Protein AF-E5AW43-F1 (afdb_monomer_lite)

pLDDT: mean 92.81, std 11.44, range [37.72, 98.75]

Foldseek 3Di:
DPPPPPPPVPDCLCVLLVDDPVLLVLLVVAACSVVLSNLCSVCVVLLVVLHDSVLSSLLSNYHPSSLLSVLCSVCVVVCVVVVHDSVLLSLLSSEHCSNLLSVLCSVCVVVVVVVVQDPVLLSLLSSEHCSSLLSVLCVVQVVVCVVVVQDPVLLSLLSSEAVSNLLSVLCSVQVVVVVVVPDDPVLLSLLRRYNCSNLLSVLCSVCVVVVVVVPDDPVLLSQLSSAACSSLLSVLCVVQVVVVVVVPQDPVLSSLLSNYRCSNLLSVLCSVQVVVVVVVPDDSVNSSVLSSDPPSSVVSVVVSVVSVVVD

InterPro domains:
  IPR036770 Ankyrin repeat-containing domain superfamily [SSF48403] (100-294)

Secondary structure (DSSP, 8-state):
--------TT-GGGTTTT--HHHHHHHHTSTTHHHHHHHHHHTHHHHHHH--HHHHHHHHTSTTHHHHHHHHHHHHHHHHHTT--HHHHHHHHSSTTHHHHHHHHHHHHHHHHHTT--HHHHHHHHSSTTHHHHHHHHHHHHHHHHTTT--HHHHHHHHTSTTHHHHHHHHHHHHHHHHHTT--HHHHHHHHSSTTHHHHHHHHHHHHHHHHHTT--HHHHHHHHTSTTHHHHHHHHHHHHHHHHHTT--HHHHHHHHSSTTHHHHHHHHHHHHHHHHHTT--HHHHHHHHTSTTHHHHHHHHHHHHHTT-

Radius of gyration: 24.6 Å; chains: 1; bounding box: 67×32×70 Å

Structure (mmCIF, N/CA/C/O backbone):
data_AF-E5AW43-F1
#
_entry.id   AF-E5AW43-F1
#
loop_
_atom_site.group_PDB
_atom_site.id
_atom_site.type_symbol
_atom_site.label_atom_id
_atom_site.label_alt_id
_atom_site.label_comp_id
_atom_site.label_asym_id
_atom_site.label_entity_id
_atom_site.label_seq_id
_atom_site.pdbx_PDB_ins_code
_atom_site.Cartn_x
_atom_site.Cartn_y
_atom_site.Cartn_z
_atom_site.occupancy
_atom_site.B_iso_or_equiv
_atom_site.auth_seq_id
_atom_site.auth_comp_id
_atom_site.auth_asym_id
_atom_site.auth_atom_id
_atom_site.pdbx_PDB_model_num
ATOM 1 N N . MET A 1 1 ? -33.456 -6.634 -19.642 1.00 37.72 1 MET A N 1
ATOM 2 C CA . MET A 1 1 ? -34.677 -5.972 -19.137 1.00 37.72 1 MET A CA 1
ATOM 3 C C . MET A 1 1 ? -34.338 -5.353 -17.790 1.00 37.72 1 MET A C 1
ATOM 5 O O . MET A 1 1 ? -33.816 -6.094 -16.965 1.00 37.72 1 MET A O 1
ATOM 9 N N . PRO A 1 2 ? -34.525 -4.044 -17.554 1.00 40.62 2 PRO A N 1
ATOM 10 C CA . PRO A 1 2 ? -34.427 -3.514 -16.203 1.00 40.62 2 PRO A CA 1
ATOM 11 C C . PRO A 1 2 ? -35.678 -3.941 -15.433 1.00 40.62 2 PRO A C 1
ATOM 13 O O . PRO A 1 2 ? -36.792 -3.795 -15.931 1.00 40.62 2 PRO A O 1
ATOM 16 N N . VAL A 1 3 ? -35.477 -4.512 -14.248 1.00 43.00 3 VAL A N 1
ATOM 17 C CA . VAL A 1 3 ? -36.551 -4.866 -13.319 1.00 43.00 3 VAL A CA 1
ATOM 18 C C . VAL A 1 3 ? -37.241 -3.569 -12.903 1.00 43.00 3 VAL A C 1
ATOM 20 O O . VAL A 1 3 ? -36.652 -2.732 -12.221 1.00 43.00 3 VAL A O 1
ATOM 23 N N . THR A 1 4 ? -38.477 -3.377 -13.352 1.00 42.44 4 THR A N 1
ATOM 24 C CA . THR A 1 4 ? -39.390 -2.360 -12.835 1.00 42.44 4 THR A CA 1
ATOM 25 C C . THR A 1 4 ? -39.672 -2.700 -11.374 1.00 42.44 4 THR A C 1
ATOM 27 O O . THR A 1 4 ? -40.482 -3.574 -11.075 1.00 42.44 4 THR A O 1
ATOM 30 N N . SER A 1 5 ? -38.966 -2.039 -10.454 1.00 45.78 5 SER A N 1
ATOM 31 C CA . SER A 1 5 ? -39.333 -2.027 -9.039 1.00 45.78 5 SER A CA 1
ATOM 32 C C . SER A 1 5 ? -40.688 -1.332 -8.921 1.00 45.78 5 SER A C 1
ATOM 34 O O . SER A 1 5 ? -40.811 -0.123 -9.133 1.00 45.78 5 SER A O 1
ATOM 36 N N . VAL A 1 6 ? -41.728 -2.125 -8.674 1.00 43.88 6 VAL A N 1
ATOM 37 C CA . VAL A 1 6 ? -43.073 -1.638 -8.385 1.00 43.88 6 VAL A CA 1
ATOM 38 C C . VAL A 1 6 ? -43.020 -1.019 -6.995 1.00 43.88 6 VAL A C 1
ATOM 40 O O . VAL A 1 6 ? -43.044 -1.725 -5.988 1.00 43.88 6 VAL A O 1
ATOM 43 N N . TYR A 1 7 ? -42.942 0.308 -6.939 1.00 42.81 7 TYR A N 1
ATOM 44 C CA . TYR A 1 7 ? -43.145 1.059 -5.707 1.00 42.81 7 TYR A CA 1
ATOM 45 C C . TYR A 1 7 ? -44.614 0.876 -5.288 1.00 42.81 7 TYR A C 1
ATOM 47 O O . TYR A 1 7 ? -45.503 1.612 -5.718 1.00 42.81 7 TYR A O 1
ATOM 55 N N . GLN A 1 8 ? -44.899 -0.163 -4.499 1.00 44.19 8 GLN A N 1
ATOM 56 C CA . GLN A 1 8 ? -46.182 -0.308 -3.819 1.00 44.19 8 GLN A CA 1
ATOM 57 C C . GLN A 1 8 ? -46.256 0.775 -2.745 1.00 44.19 8 GLN A C 1
ATOM 59 O O . GLN A 1 8 ? -45.551 0.728 -1.738 1.00 44.19 8 GLN A O 1
ATOM 64 N N . LYS A 1 9 ? -47.130 1.755 -2.985 1.00 48.62 9 LYS A N 1
ATOM 65 C CA . LYS A 1 9 ? -47.400 2.923 -2.133 1.00 48.62 9 LYS A CA 1
ATOM 66 C C . LYS A 1 9 ? -47.832 2.574 -0.693 1.00 48.62 9 LYS A C 1
ATOM 68 O O . LYS A 1 9 ? -47.869 3.470 0.140 1.00 48.62 9 LYS A O 1
ATOM 73 N N . ASP A 1 10 ? -48.080 1.296 -0.404 1.00 50.28 10 ASP A N 1
ATOM 74 C CA . ASP A 1 10 ? -48.664 0.801 0.848 1.00 50.28 10 ASP A CA 1
ATOM 75 C C . ASP A 1 10 ? -47.673 0.082 1.778 1.00 50.28 10 ASP A C 1
ATOM 77 O O . ASP A 1 10 ? -48.074 -0.519 2.773 1.00 50.28 10 ASP A O 1
ATOM 81 N N . LYS A 1 11 ? -46.366 0.133 1.499 1.00 53.00 11 LYS A N 1
ATOM 82 C CA . LYS A 1 11 ? -45.345 -0.374 2.426 1.00 53.00 11 LYS A CA 1
ATOM 83 C C . LYS A 1 11 ? -44.909 0.746 3.392 1.00 53.00 11 LYS A C 1
ATOM 85 O O . LYS A 1 11 ? -44.220 1.670 2.962 1.00 53.00 11 LYS A O 1
ATOM 90 N N . PRO A 1 12 ? -45.244 0.688 4.700 1.00 57.31 12 PRO A N 1
ATOM 91 C CA . PRO A 1 12 ? -45.034 1.793 5.647 1.00 57.31 12 PRO A CA 1
ATOM 92 C C . PRO A 1 12 ? -43.566 2.010 6.064 1.00 57.31 12 PRO A C 1
ATOM 94 O O . PRO A 1 12 ? -43.291 2.787 6.980 1.00 57.31 12 PRO A O 1
ATOM 97 N N . PHE A 1 13 ? -42.604 1.349 5.413 1.00 54.38 13 PHE A N 1
ATOM 98 C CA . PHE A 1 13 ? -41.236 1.209 5.918 1.00 54.38 13 PHE A CA 1
ATOM 99 C C . PHE A 1 13 ? -40.504 2.547 6.138 1.00 54.38 13 PHE A C 1
ATOM 101 O O . PHE A 1 13 ? -39.744 2.665 7.096 1.00 54.38 13 PHE A O 1
ATOM 108 N N . GLY A 1 14 ? -40.788 3.585 5.338 1.00 51.84 14 GLY A N 1
ATOM 109 C CA . GLY A 1 14 ? -40.138 4.904 5.436 1.00 51.84 14 GLY A CA 1
ATOM 110 C C . GLY A 1 14 ? -40.815 5.940 6.347 1.00 51.84 14 GLY A C 1
ATOM 111 O O . GLY A 1 14 ? -40.246 7.014 6.561 1.00 51.84 14 GLY A O 1
ATOM 112 N N . ALA A 1 15 ? -42.008 5.656 6.886 1.00 59.12 15 ALA A N 1
ATOM 113 C CA . ALA A 1 15 ? -42.848 6.683 7.512 1.00 59.12 15 ALA A CA 1
ATOM 114 C C . ALA A 1 15 ? -42.229 7.291 8.785 1.00 59.12 15 ALA A C 1
ATOM 116 O O . ALA A 1 15 ? -42.347 8.494 9.005 1.00 59.12 15 ALA A O 1
ATOM 117 N N . ARG A 1 16 ? -41.515 6.498 9.599 1.00 66.81 16 ARG A N 1
ATOM 118 C CA . ARG A 1 16 ? -40.950 6.977 10.876 1.00 66.81 16 ARG A CA 1
ATOM 119 C C . ARG A 1 16 ? -39.738 7.902 10.721 1.00 66.81 16 ARG A C 1
ATOM 121 O O . ARG A 1 16 ? -39.604 8.841 11.492 1.00 66.81 16 ARG A O 1
ATOM 128 N N . LEU A 1 17 ? -38.898 7.699 9.703 1.00 67.94 17 LEU A N 1
ATOM 129 C CA . LEU A 1 17 ? -37.767 8.596 9.399 1.00 67.94 17 LEU A CA 1
ATOM 130 C C . LEU A 1 17 ? -38.143 9.794 8.519 1.00 67.94 17 LEU A C 1
ATOM 132 O O . LEU A 1 17 ? -37.277 10.631 8.232 1.00 67.94 17 LEU A O 1
ATOM 136 N N . ASN A 1 18 ? -39.391 9.853 8.044 1.00 77.94 18 ASN A N 1
ATOM 137 C CA . ASN A 1 18 ? -39.808 10.776 6.995 1.00 77.94 18 ASN A CA 1
ATOM 138 C C . ASN A 1 18 ? -38.844 10.703 5.790 1.00 77.94 18 ASN A C 1
ATOM 140 O O . ASN A 1 18 ? -38.247 11.702 5.376 1.00 77.94 18 ASN A O 1
ATOM 144 N N . LEU A 1 19 ? -38.579 9.479 5.311 1.00 81.88 19 LEU A N 1
ATOM 145 C CA . LEU A 1 19 ? -37.752 9.269 4.123 1.00 81.88 19 LEU A CA 1
ATOM 146 C C . LEU A 1 19 ? -38.527 9.717 2.888 1.00 81.88 19 LEU A C 1
ATOM 148 O O . LEU A 1 19 ? -39.657 9.290 2.654 1.00 81.88 19 LEU A O 1
ATOM 152 N N . SER A 1 20 ? -37.898 10.555 2.074 1.00 86.75 20 SER A N 1
ATOM 153 C CA . SER A 1 20 ? -38.409 10.864 0.746 1.00 86.75 20 SER A CA 1
ATOM 154 C C . SER A 1 20 ? -38.374 9.610 -0.139 1.00 86.75 20 SER A C 1
ATOM 156 O O . SER A 1 20 ? -37.501 8.753 0.038 1.00 86.75 20 SER A O 1
ATOM 158 N N . PRO A 1 21 ? -39.246 9.514 -1.160 1.00 86.19 21 PRO A N 1
ATOM 159 C CA . PRO A 1 21 ? -39.179 8.422 -2.130 1.00 86.19 21 PRO A CA 1
ATOM 160 C C . PRO A 1 21 ? -37.792 8.272 -2.774 1.00 86.19 21 PRO A C 1
ATOM 162 O O . PRO A 1 21 ? -37.339 7.162 -3.032 1.00 86.19 21 PRO A O 1
ATOM 165 N N . PHE A 1 22 ? -37.082 9.387 -2.982 1.00 89.38 22 PHE A N 1
ATOM 166 C CA . PHE A 1 22 ? -35.720 9.379 -3.516 1.00 89.38 22 PHE A CA 1
ATOM 167 C C . PHE A 1 22 ? -34.703 8.749 -2.551 1.00 89.38 22 PHE A C 1
ATOM 169 O O . PHE A 1 22 ? -33.826 8.005 -2.987 1.00 89.38 22 PHE A O 1
ATOM 176 N N . GLU A 1 23 ? -34.812 9.014 -1.246 1.00 90.56 23 GLU A N 1
ATOM 177 C CA . GLU A 1 23 ? -33.950 8.391 -0.232 1.00 90.56 23 GLU A CA 1
ATOM 178 C C . GLU A 1 23 ? -34.213 6.886 -0.123 1.00 90.56 23 GLU A C 1
ATOM 180 O O . GLU A 1 23 ? -33.253 6.118 -0.101 1.00 90.56 23 GLU A O 1
ATOM 185 N N . CYS A 1 24 ? -35.480 6.454 -0.140 1.00 88.56 24 CYS A N 1
ATOM 186 C CA . CYS A 1 24 ? -35.822 5.029 -0.171 1.00 88.56 24 CYS A CA 1
ATOM 187 C C . CYS A 1 24 ? -35.219 4.338 -1.400 1.00 88.56 24 CYS A C 1
ATOM 189 O O . CYS A 1 24 ? -34.484 3.368 -1.245 1.00 88.56 24 CYS A O 1
ATOM 191 N N . LEU A 1 25 ? -35.418 4.892 -2.602 1.00 90.81 25 LEU A N 1
ATOM 192 C CA . LEU A 1 25 ? -34.838 4.354 -3.842 1.00 90.81 25 LEU A CA 1
ATOM 193 C C . LEU A 1 25 ? -33.304 4.288 -3.793 1.00 90.81 25 LEU A C 1
ATOM 195 O O . LEU A 1 25 ? -32.689 3.353 -4.310 1.00 90.81 25 LEU A O 1
ATOM 199 N N . LYS A 1 26 ? -32.662 5.282 -3.167 1.00 92.06 26 LYS A N 1
ATOM 200 C CA . LYS A 1 26 ? -31.206 5.305 -2.998 1.00 92.06 26 LYS A CA 1
ATOM 201 C C . LYS A 1 26 ? -30.713 4.196 -2.068 1.00 92.06 26 LYS A C 1
ATOM 203 O O . LYS A 1 26 ? -29.593 3.746 -2.278 1.00 92.06 26 LYS A O 1
ATOM 208 N N . ILE A 1 27 ? -31.504 3.770 -1.085 1.00 92.38 27 ILE A N 1
ATOM 209 C CA . ILE A 1 27 ? -31.191 2.642 -0.194 1.00 92.38 27 ILE A CA 1
ATOM 210 C C . ILE A 1 27 ? -31.499 1.312 -0.897 1.00 92.38 27 ILE A C 1
ATOM 212 O O . ILE A 1 27 ? -30.652 0.425 -0.934 1.00 92.38 27 ILE A O 1
ATOM 216 N N . GLU A 1 28 ? -32.669 1.191 -1.528 1.00 92.44 28 GLU A N 1
ATOM 217 C CA . GLU A 1 28 ? -33.154 -0.042 -2.172 1.00 92.44 28 GLU A CA 1
ATOM 218 C C . GLU A 1 28 ? -32.259 -0.552 -3.305 1.00 92.44 28 GLU A C 1
ATOM 220 O O . GLU A 1 28 ? -32.230 -1.751 -3.565 1.00 92.44 28 GLU A O 1
ATOM 225 N N . LYS A 1 29 ? -31.504 0.329 -3.974 1.00 93.44 29 LYS A N 1
ATOM 226 C CA . LYS A 1 29 ? -30.569 -0.079 -5.038 1.00 93.44 29 LYS A CA 1
ATOM 227 C C . LYS A 1 29 ? -29.368 -0.894 -4.533 1.00 93.44 29 LYS A C 1
ATOM 229 O O . LYS A 1 29 ? -28.646 -1.454 -5.355 1.00 93.44 29 LYS A O 1
ATOM 234 N N . HIS A 1 30 ? -29.098 -0.885 -3.226 1.00 92.31 30 HIS A N 1
ATOM 235 C CA . HIS A 1 30 ? -27.995 -1.622 -2.613 1.00 92.31 30 HIS A CA 1
ATOM 236 C C . HIS A 1 30 ? -28.420 -3.040 -2.235 1.00 92.31 30 HIS A C 1
ATOM 238 O O . HIS A 1 30 ? -29.589 -3.309 -1.951 1.00 92.31 30 HIS A O 1
ATOM 244 N N . SER A 1 31 ? -27.459 -3.963 -2.205 1.00 91.62 31 SER A N 1
ATOM 245 C CA . SER A 1 31 ? -27.730 -5.339 -1.785 1.00 91.62 31 SER A CA 1
ATOM 246 C C . SER A 1 31 ? -28.203 -5.358 -0.327 1.00 91.62 31 SER A C 1
ATOM 248 O O . SER A 1 31 ? -27.535 -4.808 0.550 1.00 91.62 31 SER A O 1
ATOM 250 N N . GLY A 1 32 ? -29.369 -5.955 -0.060 1.00 91.44 32 GLY A N 1
ATOM 251 C CA . GLY A 1 32 ? -30.012 -5.921 1.262 1.00 91.44 32 GLY A CA 1
ATOM 252 C C . GLY A 1 32 ? -30.671 -4.578 1.620 1.00 91.44 32 GLY A C 1
ATOM 253 O O . GLY A 1 32 ? -30.931 -4.320 2.793 1.00 91.44 32 GLY A O 1
ATOM 254 N N . GLY A 1 33 ? -30.937 -3.701 0.642 1.00 91.94 33 GLY A N 1
ATOM 255 C CA . GLY A 1 33 ? -31.558 -2.390 0.874 1.00 91.94 33 GLY A CA 1
ATOM 256 C C . GLY A 1 33 ? -32.972 -2.464 1.466 1.00 91.94 33 GLY A C 1
ATOM 257 O O . GLY A 1 33 ? -33.314 -1.663 2.334 1.00 91.94 33 GLY A O 1
ATOM 258 N N . ALA A 1 34 ? -33.775 -3.457 1.064 1.00 91.44 34 ALA A N 1
ATOM 259 C CA . ALA A 1 34 ? -35.097 -3.696 1.652 1.00 91.44 34 ALA A CA 1
ATOM 260 C C . ALA A 1 34 ? -34.998 -4.065 3.143 1.00 91.44 34 ALA A C 1
ATOM 262 O O . ALA A 1 34 ? -35.678 -3.455 3.968 1.00 91.44 34 ALA A O 1
ATOM 263 N N . ASP A 1 35 ? -34.082 -4.975 3.492 1.00 93.12 35 ASP A N 1
ATOM 264 C CA . ASP A 1 35 ? -33.815 -5.363 4.881 1.00 93.12 35 ASP A CA 1
ATOM 265 C C . ASP A 1 35 ? -33.315 -4.168 5.703 1.00 93.12 35 ASP A C 1
ATOM 267 O O . ASP A 1 35 ? -33.662 -4.023 6.872 1.00 93.12 35 ASP A O 1
ATOM 271 N N . ALA A 1 36 ? -32.522 -3.275 5.100 1.00 93.44 36 ALA A N 1
ATOM 272 C CA . ALA A 1 36 ? -32.079 -2.045 5.751 1.00 93.44 36 ALA A CA 1
ATOM 273 C C . ALA A 1 36 ? -33.254 -1.109 6.065 1.00 93.44 36 ALA A C 1
ATOM 275 O O . ALA A 1 36 ? -33.334 -0.602 7.183 1.00 93.44 36 ALA A O 1
ATOM 276 N N . LEU A 1 37 ? -34.183 -0.903 5.124 1.00 92.44 37 LEU A N 1
ATOM 277 C CA . LEU A 1 37 ? -35.386 -0.097 5.359 1.00 92.44 37 LEU A CA 1
ATOM 278 C C . LEU A 1 37 ? -36.281 -0.706 6.444 1.00 92.44 37 LEU A C 1
ATOM 280 O O . LEU A 1 37 ? -36.746 0.015 7.329 1.00 92.44 37 LEU A O 1
ATOM 284 N N . GLU A 1 38 ? -36.491 -2.021 6.411 1.00 92.38 38 GLU A N 1
ATOM 285 C CA . GLU A 1 38 ? -37.255 -2.731 7.438 1.00 92.38 38 GLU A CA 1
ATOM 286 C C . GLU A 1 38 ? -36.584 -2.619 8.813 1.00 92.38 38 GLU A C 1
ATOM 288 O O . GLU A 1 38 ? -37.231 -2.249 9.795 1.00 92.38 38 GLU A O 1
ATOM 293 N N . PHE A 1 39 ? -35.271 -2.853 8.884 1.00 94.06 39 PHE A N 1
ATOM 294 C CA . PHE A 1 39 ? -34.490 -2.731 10.112 1.00 94.06 39 PHE A CA 1
ATOM 295 C C . PHE A 1 39 ? -34.601 -1.334 10.721 1.00 94.06 39 PHE A C 1
ATOM 297 O O . PHE A 1 39 ? -34.865 -1.183 11.914 1.00 94.06 39 PHE A O 1
ATOM 304 N N . ILE A 1 40 ? -34.432 -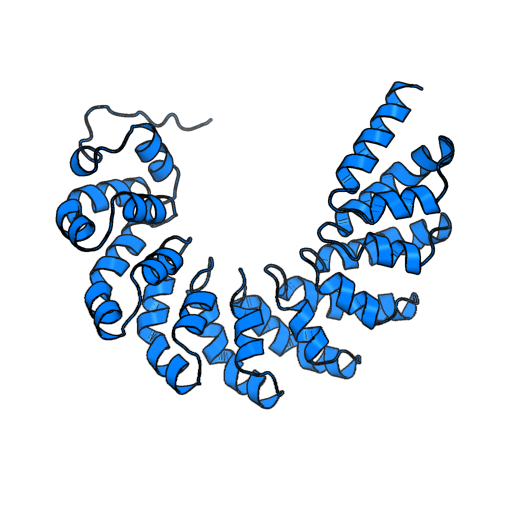0.308 9.890 1.00 93.25 40 ILE A N 1
ATOM 305 C CA . ILE A 1 40 ? -34.554 1.092 10.282 1.00 93.25 40 ILE A CA 1
ATOM 306 C C . ILE A 1 40 ? -35.947 1.390 10.839 1.00 93.25 40 ILE A C 1
ATOM 308 O O . ILE A 1 40 ? -36.061 2.082 11.849 1.00 93.25 40 ILE A O 1
ATOM 312 N N . SER A 1 41 ? -36.996 0.860 10.207 1.00 90.69 41 SER A N 1
ATOM 313 C CA . SER A 1 41 ? -38.376 1.024 10.670 1.00 90.69 41 SER A CA 1
ATOM 314 C C . SER A 1 41 ? -38.587 0.371 12.040 1.00 90.69 41 SER A C 1
ATOM 316 O O . SER A 1 41 ? -39.089 1.007 12.969 1.00 90.69 41 SER A O 1
ATOM 318 N N . ASN A 1 42 ? -38.115 -0.870 12.192 1.00 92.81 42 ASN A N 1
ATOM 319 C CA . ASN A 1 42 ? -38.286 -1.689 13.393 1.00 92.81 42 ASN A CA 1
ATOM 320 C C . ASN A 1 42 ? -37.436 -1.218 14.583 1.00 92.81 42 ASN A C 1
ATOM 322 O O . ASN A 1 42 ? -37.827 -1.397 15.735 1.00 92.81 42 ASN A O 1
ATOM 326 N N . LYS A 1 43 ? -36.263 -0.630 14.327 1.00 94.06 43 LYS A N 1
ATOM 327 C CA . LYS A 1 43 ? -35.310 -0.163 15.350 1.00 94.06 43 LYS A CA 1
ATOM 328 C C . LYS A 1 43 ? -35.216 1.360 15.425 1.00 94.06 43 LYS A C 1
ATOM 330 O O . LYS A 1 43 ? -34.265 1.872 16.010 1.00 94.06 43 LYS A O 1
ATOM 335 N N . TYR A 1 44 ? -36.189 2.079 14.863 1.00 90.31 44 TYR A N 1
ATOM 336 C CA . TYR A 1 44 ? -36.171 3.539 14.742 1.00 90.31 44 TYR A CA 1
ATOM 337 C C . TYR A 1 44 ? -35.830 4.248 16.058 1.00 90.31 44 TYR A C 1
ATOM 339 O O . TYR A 1 44 ? -34.883 5.032 16.117 1.00 90.31 44 TYR A O 1
ATOM 347 N N . ASP A 1 45 ? -36.554 3.924 17.130 1.00 91.56 45 ASP A N 1
ATOM 348 C CA . ASP A 1 45 ? -36.384 4.591 18.422 1.00 91.56 45 ASP A CA 1
ATOM 349 C C . ASP A 1 45 ? -34.970 4.359 18.981 1.00 91.56 45 ASP A C 1
ATOM 351 O O . ASP A 1 45 ? -34.293 5.308 19.367 1.00 91.56 45 ASP A O 1
ATOM 355 N N . ALA A 1 46 ? -34.465 3.124 18.913 1.00 94.56 46 ALA A N 1
ATOM 356 C CA . ALA A 1 46 ? -33.101 2.794 19.330 1.00 94.56 46 ALA A CA 1
ATOM 357 C C . ALA A 1 46 ? -32.039 3.508 18.476 1.00 94.56 46 ALA A C 1
ATOM 359 O O . ALA A 1 46 ? -31.070 4.035 19.012 1.00 94.56 46 ALA A O 1
ATOM 360 N N . LEU A 1 47 ? -32.230 3.573 17.155 1.00 94.38 47 LEU A N 1
ATOM 361 C CA . LEU A 1 47 ? -31.304 4.251 16.247 1.00 94.38 47 LEU A CA 1
ATOM 362 C C . LEU A 1 47 ? -31.252 5.756 16.511 1.00 94.38 47 LEU A C 1
ATOM 364 O O . LEU A 1 47 ? -30.167 6.322 16.562 1.00 94.38 47 LEU A O 1
ATOM 368 N N . THR A 1 48 ? -32.395 6.413 16.709 1.00 92.38 48 THR A N 1
ATOM 369 C CA . THR A 1 48 ? -32.433 7.869 16.939 1.00 92.38 48 THR A CA 1
ATOM 370 C C . THR A 1 48 ? -31.867 8.298 18.292 1.00 92.38 48 THR A C 1
ATOM 372 O O . THR A 1 48 ? -31.440 9.443 18.434 1.00 92.38 48 THR A O 1
ATOM 375 N N . GLN A 1 49 ? -31.787 7.388 19.267 1.00 92.94 49 GLN A N 1
ATOM 376 C CA . GLN A 1 49 ? -31.096 7.647 20.535 1.00 92.94 49 GLN A CA 1
ATOM 377 C C . GLN A 1 49 ? -29.577 7.775 20.365 1.00 92.94 49 GLN A C 1
ATOM 379 O O . GLN A 1 49 ? -28.929 8.467 21.148 1.00 92.94 49 GLN A O 1
ATOM 384 N N . VAL A 1 50 ? -29.001 7.119 19.355 1.00 93.00 50 VAL A N 1
ATOM 385 C CA . VAL A 1 50 ? -27.542 7.031 19.177 1.00 93.00 50 VAL A CA 1
ATOM 386 C C . VAL A 1 50 ? -27.048 7.778 17.935 1.00 93.00 50 VAL A C 1
ATOM 388 O O . VAL A 1 50 ? -25.930 8.297 17.924 1.00 93.00 50 VAL A O 1
ATOM 391 N N . LEU A 1 51 ? -27.892 7.900 16.908 1.00 93.88 51 LEU A N 1
ATOM 392 C CA . LEU A 1 51 ? -27.581 8.425 15.583 1.00 93.88 51 LEU A CA 1
ATOM 393 C C . LEU A 1 51 ? -28.559 9.521 15.154 1.00 93.88 51 LEU A C 1
ATOM 395 O O . LEU A 1 51 ? -29.714 9.568 15.562 1.00 93.88 51 LEU A O 1
ATOM 399 N N . SER A 1 52 ? -28.101 10.407 14.272 1.00 93.44 52 SER A N 1
ATOM 400 C CA . SER A 1 52 ? -28.956 11.399 13.626 1.00 93.44 52 SER A CA 1
ATOM 401 C C . SER A 1 52 ? -29.574 10.777 12.382 1.00 93.44 52 SER A C 1
ATOM 403 O O . SER A 1 52 ? -29.038 9.820 11.822 1.00 93.44 52 SER A O 1
ATOM 405 N N . ARG A 1 53 ? -30.652 11.377 11.873 1.00 91.69 53 ARG A N 1
ATOM 406 C CA . ARG A 1 53 ? -31.218 11.003 10.568 1.00 91.69 53 ARG A CA 1
ATOM 407 C C . ARG A 1 53 ? -30.155 10.989 9.461 1.00 91.69 53 ARG A C 1
ATOM 409 O O . ARG A 1 53 ? -30.150 10.083 8.635 1.00 91.69 53 ARG A O 1
ATOM 416 N N . ALA A 1 54 ? -29.251 11.972 9.456 1.00 92.38 54 ALA A N 1
ATOM 417 C CA . ALA A 1 54 ? -28.177 12.062 8.469 1.00 92.38 54 ALA A CA 1
ATOM 418 C C . ALA A 1 54 ? -27.175 10.899 8.589 1.00 92.38 54 ALA A C 1
ATOM 420 O O . ALA A 1 54 ? -26.771 10.336 7.573 1.00 92.38 54 ALA A O 1
ATOM 421 N N . ASP A 1 55 ? -26.830 10.498 9.816 1.00 94.69 55 ASP A N 1
ATOM 422 C CA . ASP A 1 55 ? -25.935 9.363 10.073 1.00 94.69 55 ASP A CA 1
ATOM 423 C C . ASP A 1 55 ? -26.563 8.038 9.630 1.00 94.69 55 ASP A C 1
ATOM 425 O O . ASP A 1 55 ? -25.921 7.247 8.940 1.00 94.69 55 ASP A O 1
ATOM 429 N N . ILE A 1 56 ? -27.841 7.828 9.967 1.00 94.12 56 ILE A N 1
ATOM 430 C CA . ILE A 1 56 ? -28.599 6.640 9.553 1.00 94.12 56 ILE A CA 1
ATOM 431 C C . ILE A 1 56 ? -28.613 6.545 8.027 1.00 94.12 56 ILE A C 1
ATOM 433 O O . ILE A 1 56 ? -28.313 5.491 7.478 1.00 94.12 56 ILE A O 1
ATOM 437 N N . LEU A 1 57 ? -28.888 7.652 7.330 1.00 92.12 57 LEU A N 1
ATOM 438 C CA . LEU A 1 57 ? -28.893 7.690 5.868 1.00 92.12 57 LEU A CA 1
ATOM 439 C C . LEU A 1 57 ? -27.525 7.419 5.250 1.00 92.12 57 LEU A C 1
ATOM 441 O O . LEU A 1 57 ? -27.450 6.742 4.224 1.00 92.12 57 LEU A O 1
ATOM 445 N N . LYS A 1 58 ? -26.448 7.932 5.855 1.00 93.00 58 LYS A N 1
ATOM 446 C CA . LYS A 1 58 ? -25.086 7.660 5.392 1.00 93.00 58 LYS A CA 1
ATOM 447 C C . LYS A 1 58 ? -24.782 6.163 5.460 1.00 93.00 58 LYS A C 1
ATOM 449 O O . LYS A 1 58 ? -24.301 5.613 4.476 1.00 93.00 58 LYS A O 1
ATOM 454 N N . ILE A 1 59 ? -25.113 5.504 6.571 1.00 94.81 59 ILE A N 1
ATOM 455 C CA . ILE A 1 59 ? -24.899 4.058 6.749 1.00 94.81 59 ILE A CA 1
ATOM 456 C C . ILE A 1 59 ? -25.831 3.245 5.834 1.00 94.81 59 ILE A C 1
ATOM 458 O O . ILE A 1 59 ? -25.399 2.268 5.229 1.00 94.81 59 ILE A O 1
ATOM 462 N N . ALA A 1 60 ? -27.089 3.670 5.683 1.00 93.56 60 ALA A N 1
ATOM 463 C CA . ALA A 1 60 ? -28.104 2.980 4.886 1.00 93.56 60 ALA A CA 1
ATOM 464 C C . ALA A 1 60 ? -27.796 2.925 3.377 1.00 93.56 60 ALA A C 1
ATOM 466 O O . ALA A 1 60 ? -28.350 2.090 2.671 1.00 93.56 60 ALA A O 1
ATOM 467 N N . CYS A 1 61 ? -26.908 3.784 2.869 1.00 91.88 61 CYS A N 1
ATOM 468 C CA . CYS A 1 61 ? -26.536 3.846 1.450 1.00 91.88 61 CYS A CA 1
ATOM 469 C C . CYS A 1 61 ? -25.395 2.878 1.059 1.00 91.88 61 CYS A C 1
ATOM 471 O O . CYS A 1 61 ? -24.602 3.194 0.170 1.00 91.88 61 CYS A O 1
ATOM 473 N N . HIS A 1 62 ? -25.289 1.722 1.719 1.00 91.94 62 HIS A N 1
ATOM 474 C CA . HIS A 1 62 ? -24.277 0.699 1.442 1.00 91.94 62 HIS A CA 1
ATOM 475 C C . HIS A 1 62 ? -24.868 -0.712 1.503 1.00 91.94 62 HIS A C 1
ATOM 477 O O . HIS A 1 62 ? -25.905 -0.947 2.123 1.00 91.94 62 HIS A O 1
ATOM 483 N N . ASP A 1 63 ? -24.187 -1.666 0.868 1.00 90.25 63 ASP A N 1
ATOM 484 C CA . ASP A 1 63 ? -24.604 -3.067 0.893 1.00 90.25 63 ASP A CA 1
ATOM 485 C C . ASP A 1 63 ? -24.611 -3.616 2.327 1.00 90.25 63 ASP A C 1
ATOM 487 O O . ASP A 1 63 ? -23.721 -3.323 3.133 1.00 90.25 63 ASP A O 1
ATOM 491 N N . CYS A 1 64 ? -25.618 -4.436 2.633 1.00 89.75 64 CYS A N 1
ATOM 492 C CA . CYS A 1 64 ? -25.833 -5.051 3.942 1.00 89.75 64 CYS A CA 1
ATOM 493 C C . CYS A 1 64 ? -25.980 -4.037 5.097 1.00 89.75 64 CYS A C 1
ATOM 495 O O . CYS A 1 64 ? -25.653 -4.367 6.240 1.00 89.75 64 CYS A O 1
ATOM 497 N N . ALA A 1 65 ? -26.491 -2.825 4.835 1.00 93.62 65 ALA A N 1
ATOM 498 C CA . ALA A 1 65 ? -26.580 -1.749 5.827 1.00 93.62 65 ALA A CA 1
ATOM 499 C C . ALA A 1 65 ? -27.334 -2.109 7.121 1.00 93.62 65 ALA A C 1
ATOM 501 O O . ALA A 1 65 ? -26.971 -1.596 8.178 1.00 93.62 65 ALA A O 1
ATOM 502 N N . ALA A 1 66 ? -28.318 -3.018 7.081 1.00 95.44 66 ALA A N 1
ATOM 503 C CA . ALA A 1 66 ? -28.983 -3.524 8.288 1.00 95.44 66 ALA A CA 1
ATOM 504 C C . ALA A 1 66 ? -27.973 -4.079 9.312 1.00 95.44 66 ALA A C 1
ATOM 506 O O . ALA A 1 66 ? -28.040 -3.759 10.495 1.00 95.44 66 ALA A O 1
ATOM 507 N N . HIS A 1 67 ? -26.973 -4.835 8.846 1.00 96.38 67 HIS A N 1
ATOM 508 C CA . HIS A 1 67 ? -25.915 -5.376 9.698 1.00 96.38 67 HIS A CA 1
ATOM 509 C C . HIS A 1 67 ? -25.011 -4.273 10.256 1.00 96.38 67 HIS A C 1
ATOM 511 O O . HIS A 1 67 ? -24.558 -4.369 11.393 1.00 96.38 67 HIS A O 1
ATOM 517 N N . ALA A 1 68 ? -24.736 -3.225 9.472 1.00 96.69 68 ALA A N 1
ATOM 518 C CA . ALA A 1 68 ? -23.923 -2.099 9.926 1.00 96.69 68 ALA A CA 1
ATOM 519 C C . ALA A 1 68 ? -24.649 -1.295 11.012 1.00 96.69 68 ALA A C 1
ATOM 521 O O . ALA A 1 68 ? -24.055 -0.989 12.043 1.00 96.69 68 ALA A O 1
ATOM 522 N N . LEU A 1 69 ? -25.941 -1.022 10.820 1.00 96.69 69 LEU A N 1
ATOM 523 C CA . LEU A 1 69 ? -26.790 -0.362 11.813 1.00 96.69 69 LEU A CA 1
ATOM 524 C C . LEU A 1 69 ? -26.945 -1.211 13.081 1.00 96.69 69 LEU A C 1
ATOM 526 O O . LEU A 1 69 ? -26.828 -0.679 14.181 1.00 96.69 69 LEU A O 1
ATOM 530 N N . GLN A 1 70 ? -27.141 -2.526 12.946 1.00 97.19 70 GLN A N 1
ATOM 531 C CA . GLN A 1 70 ? -27.171 -3.438 14.090 1.00 97.19 70 GLN A CA 1
ATOM 532 C C . GLN A 1 70 ? -25.838 -3.430 14.847 1.00 97.19 70 GLN A C 1
ATOM 534 O O . GLN A 1 70 ? -25.843 -3.294 16.063 1.00 97.19 70 GLN A O 1
ATOM 539 N N . ALA A 1 71 ? -24.698 -3.471 14.150 1.00 97.44 71 ALA A N 1
ATOM 540 C CA . ALA A 1 71 ? -23.382 -3.403 14.786 1.00 97.44 71 ALA A CA 1
ATOM 541 C C . ALA A 1 71 ? -23.151 -2.082 15.544 1.00 97.44 71 ALA A C 1
ATOM 543 O O . ALA A 1 71 ? -22.498 -2.091 16.587 1.00 97.44 71 ALA A O 1
ATOM 544 N N . VAL A 1 72 ? -23.692 -0.953 15.061 1.00 97.12 72 VAL A N 1
ATOM 545 C CA . VAL A 1 72 ? -23.670 0.312 15.820 1.00 97.12 72 VAL A CA 1
ATOM 546 C C . VAL A 1 72 ? -24.403 0.149 17.144 1.00 97.12 72 VAL A C 1
ATOM 548 O O . VAL A 1 72 ? -23.863 0.549 18.169 1.00 97.12 72 VAL A O 1
ATOM 551 N N . LEU A 1 73 ? -25.603 -0.437 17.128 1.00 96.81 73 LEU A N 1
ATOM 552 C CA . LEU A 1 73 ? -26.397 -0.652 18.338 1.00 96.81 73 LEU A CA 1
ATOM 553 C C . LEU A 1 73 ? -25.720 -1.645 19.295 1.00 96.81 73 LEU A C 1
ATOM 555 O O . LEU A 1 73 ? -25.619 -1.365 20.486 1.00 96.81 73 LEU A O 1
ATOM 559 N N . ASP A 1 74 ? -25.210 -2.764 18.776 1.00 97.19 74 ASP A N 1
ATOM 560 C CA . ASP A 1 74 ? -24.584 -3.829 19.572 1.00 97.19 74 ASP A CA 1
ATOM 561 C C . ASP A 1 74 ? -23.321 -3.354 20.296 1.00 97.19 74 ASP A C 1
ATOM 563 O O . ASP A 1 74 ? -23.057 -3.748 21.433 1.00 97.19 74 ASP A O 1
ATOM 567 N N . TYR A 1 75 ? -22.522 -2.509 19.640 1.00 96.44 75 TYR A N 1
ATOM 568 C CA . TYR A 1 75 ? -21.225 -2.068 20.153 1.00 96.44 75 TYR A CA 1
ATOM 569 C C . TYR A 1 75 ? -21.237 -0.657 20.741 1.00 96.44 75 TYR A C 1
ATOM 571 O O . TYR A 1 75 ? -20.185 -0.173 21.160 1.00 96.44 75 TYR A O 1
ATOM 579 N N . GLU A 1 76 ? -22.395 -0.000 20.815 1.00 93.81 76 GLU A N 1
ATOM 580 C CA . GLU A 1 76 ? -22.518 1.389 21.265 1.00 93.81 76 GLU A CA 1
ATOM 581 C C . GLU A 1 76 ? -21.866 1.616 22.633 1.00 93.81 76 GLU A C 1
ATOM 583 O O . GLU A 1 76 ? -21.008 2.488 22.781 1.00 93.81 76 GLU A O 1
ATOM 588 N N . GLN A 1 77 ? -22.200 0.768 23.610 1.00 93.38 77 GLN A N 1
ATOM 589 C CA . GLN A 1 77 ? -21.640 0.849 24.959 1.00 93.38 77 GLN A CA 1
ATOM 590 C C . GLN A 1 77 ? -20.126 0.623 24.967 1.00 93.38 77 GLN A C 1
ATOM 592 O O . GLN A 1 77 ? -19.408 1.314 25.687 1.00 93.38 77 GLN A O 1
ATOM 597 N N . VAL A 1 78 ? -19.622 -0.297 24.139 1.00 96.25 78 VAL A N 1
ATOM 598 C CA . VAL A 1 78 ? -18.183 -0.582 24.039 1.00 96.25 78 VAL A CA 1
ATOM 599 C C . VAL A 1 78 ? -17.436 0.633 23.493 1.00 96.25 78 VAL A C 1
ATOM 601 O O . VAL A 1 78 ? -16.417 1.033 24.054 1.00 96.25 78 VAL A O 1
ATOM 604 N N . PHE A 1 79 ? -17.944 1.255 22.428 1.00 95.25 79 PHE A N 1
ATOM 605 C CA . PHE A 1 79 ? -17.341 2.457 21.852 1.00 95.25 79 PHE A CA 1
ATOM 606 C C . PHE A 1 79 ? -17.404 3.651 22.805 1.00 95.25 79 PHE A C 1
ATOM 608 O O . PHE A 1 79 ? -16.406 4.360 22.952 1.00 95.25 79 PHE A O 1
ATOM 615 N N . ARG A 1 80 ? -18.532 3.831 23.502 1.00 92.44 80 ARG A N 1
ATOM 616 C CA . ARG A 1 80 ? -18.708 4.870 24.523 1.00 92.44 80 ARG A CA 1
ATOM 617 C C . ARG A 1 80 ? -17.697 4.715 25.660 1.00 92.44 80 ARG A C 1
ATOM 619 O O . ARG A 1 80 ? -17.026 5.679 26.008 1.00 92.44 80 ARG A O 1
ATOM 626 N N . GLN A 1 81 ? -17.549 3.505 26.202 1.00 94.56 81 GLN A N 1
ATOM 627 C CA . GLN A 1 81 ? -16.592 3.208 27.277 1.00 94.56 81 GLN A CA 1
ATOM 628 C C . GLN A 1 81 ? -15.136 3.392 26.839 1.00 94.56 81 GLN A C 1
ATOM 630 O O . GLN A 1 81 ? -14.305 3.816 27.636 1.00 94.56 81 GLN A O 1
ATOM 635 N N . ARG A 1 82 ? -14.823 3.094 25.573 1.00 94.69 82 ARG A N 1
ATOM 636 C CA . ARG A 1 82 ? -13.476 3.252 25.006 1.00 94.69 82 ARG A CA 1
ATOM 637 C C . ARG A 1 82 ? -13.172 4.670 24.511 1.00 94.69 82 ARG A C 1
ATOM 639 O O . ARG A 1 82 ? -12.082 4.885 24.003 1.00 94.69 82 ARG A O 1
ATOM 646 N N . GLY A 1 83 ? -14.097 5.625 24.644 1.00 94.12 83 GLY A N 1
ATOM 647 C CA . GLY A 1 83 ? -13.859 7.023 24.269 1.00 94.12 83 GLY A CA 1
ATOM 648 C C . GLY A 1 83 ? -13.832 7.289 22.758 1.00 94.12 83 GLY A C 1
ATOM 649 O O . GLY A 1 83 ? -13.254 8.285 22.317 1.00 94.12 83 GLY A O 1
ATOM 650 N N . PHE A 1 84 ? -14.459 6.434 21.944 1.00 95.25 84 PHE A N 1
ATOM 651 C CA . PHE A 1 84 ? -14.602 6.707 20.513 1.00 95.25 84 PHE A CA 1
ATOM 652 C C . PHE A 1 84 ? -15.602 7.835 20.276 1.00 95.25 84 PHE A C 1
ATOM 654 O O . PHE A 1 84 ? -16.731 7.806 20.770 1.00 95.25 84 PHE A O 1
ATOM 661 N N . ALA A 1 85 ? -15.208 8.822 19.470 1.00 94.06 85 ALA A N 1
ATOM 662 C CA . ALA A 1 85 ? -16.127 9.867 19.060 1.00 94.06 85 ALA A CA 1
ATOM 663 C C . ALA A 1 85 ? -17.195 9.276 18.134 1.00 94.06 85 ALA A C 1
ATOM 665 O O . ALA A 1 85 ? -16.904 8.462 17.255 1.00 94.06 85 ALA A O 1
ATOM 666 N N . ARG A 1 86 ? -18.437 9.754 18.256 1.00 92.38 86 ARG A N 1
ATOM 667 C CA . ARG A 1 86 ? -19.525 9.351 17.353 1.00 92.38 86 ARG A CA 1
ATOM 668 C C . ARG A 1 86 ? -19.149 9.530 15.881 1.00 92.38 86 ARG A C 1
ATOM 670 O O . ARG A 1 86 ? -19.439 8.659 15.071 1.00 92.38 86 ARG A O 1
ATOM 677 N N . ALA A 1 87 ? -18.456 10.618 15.543 1.00 94.38 87 ALA A N 1
ATOM 678 C CA . ALA A 1 87 ? -17.989 10.870 14.182 1.00 94.38 87 ALA A CA 1
ATOM 679 C C . ALA A 1 87 ? -17.083 9.747 13.636 1.00 94.38 87 ALA A C 1
ATOM 681 O O . ALA A 1 87 ? -17.164 9.432 12.450 1.00 94.38 87 ALA A O 1
ATOM 682 N N . ASP A 1 88 ? -16.271 9.112 14.484 1.00 95.75 88 ASP A N 1
ATOM 683 C CA . ASP A 1 88 ? -15.381 8.016 14.086 1.00 95.75 88 ASP A CA 1
ATOM 684 C C . ASP A 1 88 ? -16.160 6.724 13.831 1.00 95.75 88 ASP A C 1
ATOM 686 O O . ASP A 1 88 ? -15.929 6.049 12.829 1.00 95.75 88 ASP A O 1
ATOM 690 N N . ILE A 1 89 ? -17.160 6.427 14.666 1.00 95.69 89 ILE A N 1
ATOM 691 C CA . ILE A 1 89 ? -18.075 5.293 14.455 1.00 95.69 89 ILE A CA 1
ATOM 692 C C . ILE A 1 89 ? -18.779 5.438 13.097 1.00 95.69 89 ILE A C 1
ATOM 694 O O . ILE A 1 89 ? -18.871 4.473 12.337 1.00 95.69 89 ILE A O 1
ATOM 698 N N . ILE A 1 90 ? -19.225 6.651 12.750 1.00 95.06 90 ILE A N 1
ATOM 699 C CA . ILE A 1 90 ? -19.910 6.956 11.480 1.00 95.06 90 ILE A CA 1
ATOM 700 C C . ILE A 1 90 ? -18.990 6.903 10.263 1.00 95.06 90 ILE A C 1
ATOM 702 O O . ILE A 1 90 ? -19.430 6.550 9.168 1.00 95.06 90 ILE A O 1
ATOM 706 N N . LYS A 1 91 ? -17.718 7.267 10.418 1.00 94.75 91 LYS A N 1
ATOM 707 C CA . LYS A 1 91 ? -16.708 7.082 9.370 1.00 94.75 91 LYS A CA 1
ATOM 708 C C . LYS A 1 91 ? -16.536 5.595 9.054 1.00 94.75 91 LYS A C 1
ATOM 710 O O . LYS A 1 91 ? -16.812 5.173 7.938 1.00 94.75 91 LYS A O 1
ATOM 715 N N . ILE A 1 92 ? -16.251 4.786 10.075 1.00 96.44 92 ILE A N 1
ATOM 716 C CA . ILE A 1 92 ? -16.026 3.339 9.934 1.00 96.44 92 ILE A CA 1
ATOM 717 C C . ILE A 1 92 ? -17.260 2.621 9.363 1.00 96.44 92 ILE A C 1
ATOM 719 O O . ILE A 1 92 ? -17.141 1.789 8.465 1.00 96.44 92 ILE A O 1
ATOM 723 N N . THR A 1 93 ? -18.456 2.947 9.859 1.00 95.12 93 THR A N 1
ATOM 724 C CA . THR A 1 93 ? -19.706 2.283 9.440 1.00 95.12 93 THR A CA 1
ATOM 725 C C . THR A 1 93 ? -20.260 2.763 8.114 1.00 95.12 93 THR A C 1
ATOM 727 O O . THR A 1 93 ? -20.947 1.999 7.442 1.00 95.12 93 THR A O 1
ATOM 730 N N . GLY A 1 94 ? -19.958 3.999 7.716 1.00 92.88 94 GLY A N 1
ATOM 731 C CA . GLY A 1 94 ? -20.390 4.596 6.453 1.00 92.88 94 GLY A CA 1
ATOM 732 C C . GLY A 1 94 ? -19.602 4.112 5.236 1.00 92.88 94 GLY A C 1
ATOM 733 O O . GLY A 1 94 ? -19.427 4.880 4.297 1.00 92.88 94 GLY A O 1
ATOM 734 N N . ASN A 1 95 ? -19.089 2.881 5.275 1.00 92.25 95 ASN A N 1
ATOM 735 C CA . ASN A 1 95 ? -18.350 2.222 4.207 1.00 92.25 95 ASN A CA 1
ATOM 736 C C . ASN A 1 95 ? -18.945 0.826 3.958 1.00 92.25 95 ASN A C 1
ATOM 738 O O . ASN A 1 95 ? -19.502 0.193 4.860 1.00 92.25 95 ASN A O 1
ATOM 742 N N . GLY A 1 96 ? -18.777 0.296 2.742 1.00 90.19 96 GLY A N 1
ATOM 743 C CA . GLY A 1 96 ? -19.119 -1.101 2.454 1.00 90.19 96 GLY A CA 1
ATOM 744 C C . GLY A 1 96 ? -18.352 -2.056 3.379 1.00 90.19 96 GLY A C 1
ATOM 745 O O . GLY A 1 96 ? -17.123 -2.000 3.444 1.00 90.19 96 GLY A O 1
ATOM 746 N N . GLY A 1 97 ? -19.073 -2.922 4.100 1.00 93.94 97 GLY A N 1
ATOM 747 C CA . GLY A 1 97 ? -18.496 -3.799 5.131 1.00 93.94 97 GLY A CA 1
ATOM 748 C C . GLY A 1 97 ? -18.324 -3.150 6.515 1.00 93.94 97 GLY A C 1
ATOM 749 O O . GLY A 1 97 ? -17.562 -3.657 7.340 1.00 93.94 97 GLY A O 1
ATOM 750 N N . GLY A 1 98 ? -19.016 -2.037 6.789 1.00 95.25 98 GLY A N 1
ATOM 751 C CA . GLY A 1 98 ? -18.916 -1.293 8.049 1.00 95.25 98 GLY A CA 1
ATOM 752 C C . GLY A 1 98 ? -19.205 -2.115 9.314 1.00 95.25 98 GLY A C 1
ATOM 753 O O . GLY A 1 98 ? -18.552 -1.911 10.336 1.00 95.25 98 GLY A O 1
ATOM 754 N N . ALA A 1 99 ? -20.109 -3.102 9.247 1.00 97.00 99 ALA A N 1
ATOM 755 C CA . ALA A 1 99 ? -20.391 -4.009 10.368 1.00 97.00 99 ALA A CA 1
ATOM 756 C C . ALA A 1 99 ? -19.149 -4.819 10.776 1.00 97.00 99 ALA A C 1
ATOM 758 O O . ALA A 1 99 ? -18.794 -4.921 11.951 1.00 97.00 99 ALA A O 1
ATOM 759 N N . GLN A 1 100 ? -18.457 -5.375 9.780 1.00 97.50 100 GLN A N 1
ATOM 760 C CA . GLN A 1 100 ? -17.232 -6.144 9.951 1.00 97.50 100 GLN A CA 1
ATOM 761 C C . GLN A 1 100 ? -16.105 -5.245 10.454 1.00 97.50 100 GLN A C 1
ATOM 763 O O . GLN A 1 100 ? -15.328 -5.676 11.303 1.00 97.50 100 GLN A O 1
ATOM 768 N N . ALA A 1 101 ? -16.029 -4.005 9.962 1.00 97.69 101 ALA A N 1
ATOM 769 C CA . ALA A 1 101 ? -15.041 -3.034 10.413 1.00 97.69 101 ALA A CA 1
ATOM 770 C C . ALA A 1 101 ? -15.244 -2.670 11.893 1.00 97.69 101 ALA A C 1
ATOM 772 O O . ALA A 1 101 ? -14.290 -2.772 12.661 1.00 97.69 101 ALA A O 1
ATOM 773 N N . LEU A 1 102 ? -16.473 -2.367 12.339 1.00 97.44 102 LEU A N 1
ATOM 774 C CA . LEU A 1 102 ? -16.748 -2.136 13.765 1.00 97.44 102 LEU A CA 1
ATOM 775 C C . LEU A 1 102 ? -16.413 -3.352 14.624 1.00 97.44 102 LEU A C 1
ATOM 777 O O . LEU A 1 102 ? -15.735 -3.213 15.640 1.00 97.44 102 LEU A O 1
ATOM 781 N N . LYS A 1 103 ? -16.840 -4.547 14.204 1.00 98.12 103 LYS A N 1
ATOM 782 C CA . LYS A 1 103 ? -16.509 -5.785 14.917 1.00 98.12 103 LYS A CA 1
ATOM 783 C C . LYS A 1 103 ? -14.996 -5.964 15.039 1.00 98.12 103 LYS A C 1
ATOM 785 O O . LYS A 1 103 ? -14.513 -6.301 16.115 1.00 98.12 103 LYS A O 1
ATOM 790 N N . ALA A 1 104 ? -14.244 -5.712 13.969 1.00 98.38 104 ALA A N 1
ATOM 791 C CA . ALA A 1 104 ? -12.787 -5.786 13.988 1.00 98.38 104 ALA A CA 1
ATOM 792 C C . ALA A 1 104 ? -12.170 -4.759 14.947 1.00 98.38 104 ALA A C 1
ATOM 794 O O . ALA A 1 104 ? -11.276 -5.122 15.700 1.00 98.38 104 ALA A O 1
ATOM 795 N N . VAL A 1 105 ? -12.670 -3.520 14.998 1.00 98.38 105 VAL A N 1
ATOM 796 C CA . VAL A 1 105 ? -12.213 -2.515 15.978 1.00 98.38 105 VAL A CA 1
ATOM 797 C C . VAL A 1 105 ? -12.497 -2.969 17.412 1.00 98.38 105 VAL A C 1
ATOM 799 O O . VAL A 1 105 ? -11.648 -2.830 18.290 1.00 98.38 105 VAL A O 1
ATOM 802 N N . VAL A 1 106 ? -13.666 -3.557 17.670 1.00 97.88 106 VAL A N 1
ATOM 803 C CA . VAL A 1 106 ? -14.020 -4.065 19.002 1.00 97.88 106 VAL A CA 1
ATOM 804 C C . VAL A 1 106 ? -13.104 -5.214 19.422 1.00 97.88 106 VAL A C 1
ATOM 806 O O . VAL A 1 106 ? -12.561 -5.176 20.530 1.00 97.88 106 VAL A O 1
ATOM 809 N N . VAL A 1 107 ? -12.920 -6.198 18.538 1.00 98.25 107 VAL A N 1
ATOM 810 C CA . VAL A 1 107 ? -12.164 -7.433 18.798 1.00 98.25 107 VAL A CA 1
ATOM 811 C C . VAL A 1 107 ? -10.657 -7.183 18.844 1.00 98.25 107 VAL A C 1
ATOM 813 O O . VAL A 1 107 ? -9.994 -7.655 19.758 1.00 98.25 107 VAL A O 1
ATOM 816 N N . HIS A 1 108 ? -10.113 -6.444 17.878 1.00 98.25 108 HIS A N 1
ATOM 817 C CA . HIS A 1 108 ? -8.669 -6.259 17.704 1.00 98.25 108 HIS A CA 1
ATOM 818 C C . HIS A 1 108 ? -8.138 -4.961 18.315 1.00 98.25 108 HIS A C 1
ATOM 820 O O . HIS A 1 108 ? -6.930 -4.826 18.474 1.00 98.25 108 HIS A O 1
ATOM 826 N N . GLY A 1 109 ? -9.012 -4.014 18.672 1.00 97.50 109 GLY A N 1
ATOM 827 C CA . GLY A 1 109 ? -8.624 -2.719 19.233 1.00 97.50 109 GLY A CA 1
ATOM 828 C C . GLY A 1 109 ? -7.684 -2.806 20.441 1.00 97.50 109 GLY A C 1
ATOM 829 O O . GLY A 1 109 ? -6.663 -2.127 20.419 1.00 97.50 109 GLY A O 1
ATOM 830 N N . PRO A 1 110 ? -7.954 -3.647 21.462 1.00 97.12 110 PRO A N 1
ATOM 831 C CA . PRO A 1 110 ? -7.051 -3.798 22.605 1.00 97.12 110 PRO A CA 1
ATOM 832 C C . PRO A 1 110 ? -5.645 -4.254 22.196 1.00 97.12 110 PRO A C 1
ATOM 834 O O . PRO A 1 110 ? -4.671 -3.611 22.564 1.00 97.12 110 PRO A O 1
ATOM 837 N N . THR A 1 111 ? -5.542 -5.282 21.350 1.00 98.25 111 THR A N 1
ATOM 838 C CA . THR A 1 111 ? -4.251 -5.776 20.848 1.00 98.25 111 THR A CA 1
ATOM 839 C C . THR A 1 111 ? -3.529 -4.731 19.997 1.00 98.25 111 THR A C 1
ATOM 841 O O . THR A 1 111 ? -2.323 -4.564 20.113 1.00 98.25 111 THR A O 1
ATOM 844 N N . LEU A 1 112 ? -4.248 -3.978 19.160 1.00 98.31 112 LEU A N 1
ATOM 845 C CA . LEU A 1 112 ? -3.659 -2.886 18.378 1.00 98.31 112 LEU A CA 1
ATOM 846 C C . LEU A 1 112 ? -3.114 -1.768 19.281 1.00 98.31 112 LEU A C 1
ATOM 848 O O . LEU A 1 112 ? -2.024 -1.263 19.018 1.00 98.31 112 LEU A O 1
ATOM 852 N N . ASN A 1 113 ? -3.827 -1.427 20.358 1.00 97.06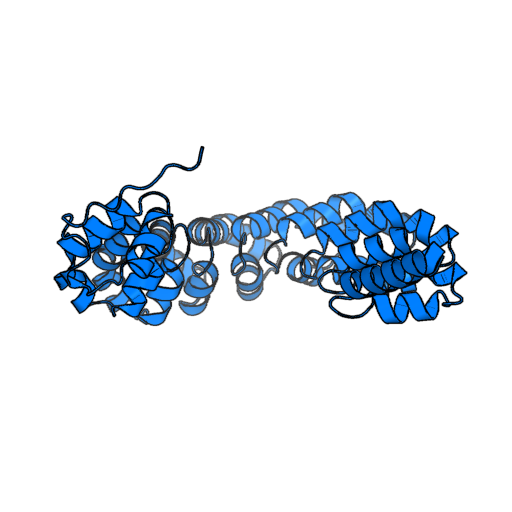 113 ASN A N 1
ATOM 853 C CA . ASN A 1 113 ? -3.354 -0.466 21.355 1.00 97.06 113 ASN A CA 1
ATOM 854 C C . ASN A 1 113 ? -2.090 -0.971 22.072 1.00 97.06 113 ASN A C 1
ATOM 856 O O . ASN A 1 113 ? -1.151 -0.203 22.259 1.00 97.06 113 ASN A O 1
ATOM 860 N N . GLU A 1 114 ? -2.038 -2.257 22.437 1.00 97.38 114 GLU A N 1
ATOM 861 C CA . GLU A 1 114 ? -0.844 -2.901 23.015 1.00 97.38 114 GLU A CA 1
ATOM 862 C C . GLU A 1 114 ? 0.345 -2.887 22.041 1.00 97.38 114 GLU A C 1
ATOM 864 O O . GLU A 1 114 ? 1.487 -2.718 22.461 1.00 97.38 114 GLU A O 1
ATOM 869 N N . CYS A 1 115 ? 0.084 -2.984 20.734 1.00 96.56 115 CYS A N 1
ATOM 870 C CA . CYS A 1 115 ? 1.086 -2.804 19.680 1.00 96.56 115 CYS A CA 1
ATOM 871 C C . CYS A 1 115 ? 1.452 -1.330 19.405 1.00 96.56 115 CYS A C 1
ATOM 873 O O . CYS A 1 115 ? 2.218 -1.063 18.479 1.00 96.56 115 CYS A O 1
ATOM 875 N N . GLY A 1 116 ? 0.925 -0.371 20.173 1.00 97.12 116 GLY A N 1
ATOM 876 C CA . GLY A 1 116 ? 1.272 1.050 20.079 1.00 97.12 116 GLY A CA 1
ATOM 877 C C . GLY A 1 116 ? 0.479 1.861 19.048 1.00 97.12 116 GLY A C 1
ATOM 878 O O . GLY A 1 116 ? 0.812 3.023 18.821 1.00 97.12 116 GLY A O 1
ATOM 879 N N . PHE A 1 117 ? -0.566 1.300 18.431 1.00 98.38 117 PHE A N 1
ATOM 880 C CA . PHE A 1 117 ? -1.449 2.061 17.540 1.00 98.38 117 PHE A CA 1
ATOM 881 C C . PHE A 1 117 ? -2.465 2.862 18.354 1.00 98.38 117 PHE A C 1
ATOM 883 O O . PHE A 1 117 ? -3.160 2.319 19.209 1.00 98.38 117 PHE A O 1
ATOM 890 N N . SER A 1 118 ? -2.585 4.159 18.074 1.00 97.69 118 SER A N 1
ATOM 891 C CA . SER A 1 118 ? -3.564 5.006 18.751 1.00 97.69 118 SER A CA 1
ATOM 892 C C . SER A 1 118 ? -4.990 4.732 18.261 1.00 97.69 118 SER A C 1
ATOM 894 O O . SER A 1 118 ? -5.213 4.198 17.172 1.00 97.69 118 SER A O 1
ATOM 896 N N . GLN A 1 119 ? -5.992 5.198 19.012 1.00 96.75 119 GLN A N 1
ATOM 897 C CA . GLN A 1 119 ? -7.382 5.177 18.548 1.00 96.75 119 GLN A CA 1
ATOM 898 C C . GLN A 1 119 ? -7.538 5.849 17.172 1.00 96.75 119 GLN A C 1
ATOM 900 O O . GLN A 1 119 ? -8.247 5.330 16.312 1.00 96.75 119 GLN A O 1
ATOM 905 N N . ALA A 1 120 ? -6.854 6.974 16.938 1.00 97.69 120 ALA A N 1
ATOM 906 C CA . ALA A 1 120 ? -6.901 7.680 15.659 1.00 97.69 120 ALA A CA 1
ATOM 907 C C . ALA A 1 120 ? -6.316 6.837 14.512 1.00 97.69 120 ALA A C 1
ATOM 909 O O . ALA A 1 120 ? -6.855 6.845 13.403 1.00 97.69 120 ALA A O 1
ATOM 910 N N . ASP A 1 121 ? -5.265 6.059 14.781 1.00 98.25 121 ASP A N 1
ATOM 911 C CA . ASP A 1 121 ? -4.673 5.136 13.811 1.00 98.25 121 ASP A CA 1
ATOM 912 C C . ASP A 1 121 ? -5.637 4.015 13.439 1.00 98.25 121 ASP A C 1
ATOM 914 O O . ASP A 1 121 ? -5.842 3.749 12.251 1.00 98.25 121 ASP A O 1
ATOM 918 N N . ILE A 1 122 ? -6.269 3.408 14.447 1.00 98.44 122 ILE A N 1
ATOM 919 C CA . ILE A 1 122 ? -7.261 2.343 14.275 1.00 98.44 122 ILE A CA 1
ATOM 920 C C . ILE A 1 122 ? -8.444 2.849 13.448 1.00 98.44 122 ILE A C 1
ATOM 922 O O . ILE A 1 122 ? -8.844 2.188 12.491 1.00 98.44 122 ILE A O 1
ATOM 926 N N . VAL A 1 123 ? -8.973 4.035 13.768 1.00 98.12 123 VAL A N 1
ATOM 927 C CA . VAL A 1 123 ? -10.070 4.660 13.012 1.00 98.12 123 VAL A CA 1
ATOM 928 C C . VAL A 1 123 ? -9.656 4.893 11.564 1.00 98.12 123 VAL A C 1
ATOM 930 O O . VAL A 1 123 ? -10.390 4.518 10.659 1.00 98.12 123 VAL A O 1
ATOM 933 N N . ARG A 1 124 ? -8.468 5.453 11.321 1.00 98.25 124 ARG A N 1
ATOM 934 C CA . ARG A 1 124 ? -7.978 5.737 9.965 1.00 98.25 124 ARG A CA 1
ATOM 935 C C . ARG A 1 124 ? -7.783 4.470 9.125 1.00 98.25 124 ARG A C 1
ATOM 937 O O . ARG A 1 124 ? -8.027 4.496 7.924 1.00 98.25 124 ARG A O 1
ATOM 944 N N . ILE A 1 125 ? -7.362 3.361 9.734 1.00 98.50 125 ILE A N 1
ATOM 945 C CA . ILE A 1 125 ? -7.256 2.058 9.055 1.00 98.50 125 ILE A CA 1
ATOM 946 C C . ILE A 1 125 ? -8.649 1.476 8.773 1.00 98.50 125 ILE A C 1
ATOM 948 O O . ILE A 1 125 ? -8.895 0.940 7.692 1.00 98.50 125 ILE A O 1
ATOM 952 N N . ALA A 1 126 ? -9.573 1.606 9.726 1.00 98.25 126 ALA A N 1
ATOM 953 C CA . ALA A 1 126 ? -10.925 1.068 9.630 1.00 98.25 126 ALA A CA 1
ATOM 954 C C . ALA A 1 126 ? -11.868 1.884 8.723 1.00 98.25 126 ALA A C 1
ATOM 956 O O . ALA A 1 126 ? -12.831 1.320 8.206 1.00 98.25 126 ALA A O 1
ATOM 957 N N . ASP A 1 127 ? -11.596 3.175 8.502 1.00 97.31 127 ASP A N 1
ATOM 958 C CA . ASP A 1 127 ? -12.367 4.107 7.658 1.00 97.31 127 ASP A CA 1
ATOM 959 C C . ASP A 1 127 ? -12.128 3.891 6.152 1.00 97.31 127 ASP A C 1
ATOM 961 O O . ASP A 1 127 ? -11.846 4.810 5.389 1.00 97.31 127 ASP A O 1
ATOM 965 N N . ASN A 1 128 ? -12.177 2.635 5.712 1.00 96.44 128 ASN A N 1
ATOM 966 C CA . ASN A 1 128 ? -12.022 2.250 4.317 1.00 96.44 128 ASN A CA 1
ATOM 967 C C . ASN A 1 128 ? -12.854 0.997 4.021 1.00 96.44 128 ASN A C 1
ATOM 969 O O . ASN A 1 128 ? -13.070 0.144 4.888 1.00 96.44 128 ASN A O 1
ATOM 973 N N . ILE A 1 129 ? -13.252 0.818 2.758 1.00 94.31 129 ILE A N 1
ATOM 974 C CA . ILE A 1 129 ? -13.781 -0.473 2.295 1.00 94.31 129 ILE A CA 1
ATOM 975 C C . ILE A 1 129 ? -12.704 -1.544 2.526 1.00 94.31 129 ILE A C 1
ATOM 977 O O . ILE A 1 129 ? -11.577 -1.427 2.038 1.00 94.31 129 ILE A O 1
ATOM 981 N N . GLY A 1 130 ? -13.060 -2.593 3.271 1.00 96.06 130 GLY A N 1
ATOM 982 C CA . GLY A 1 130 ? -12.119 -3.631 3.696 1.00 96.06 130 GLY A CA 1
ATOM 983 C C . GLY A 1 130 ? -11.301 -3.282 4.949 1.00 96.06 130 GLY A C 1
ATOM 984 O O . GLY A 1 130 ? -10.283 -3.926 5.207 1.00 96.06 130 GLY A O 1
ATOM 985 N N . GLY A 1 131 ? -11.723 -2.284 5.736 1.00 97.81 131 GLY A N 1
ATOM 986 C CA . GLY A 1 131 ? -11.042 -1.859 6.964 1.00 97.81 131 GLY A CA 1
ATOM 987 C C . GLY A 1 131 ? -10.840 -2.986 7.985 1.00 97.81 131 GLY A C 1
ATOM 988 O O . GLY A 1 131 ? -9.785 -3.073 8.606 1.00 97.81 131 GLY A O 1
ATOM 989 N N . ALA A 1 132 ? -11.785 -3.929 8.093 1.00 98.31 132 ALA A N 1
ATOM 990 C CA . ALA A 1 132 ? -11.634 -5.116 8.944 1.00 98.31 132 ALA A CA 1
ATOM 991 C C . ALA A 1 132 ? -10.415 -5.971 8.552 1.00 98.31 132 ALA A C 1
ATOM 993 O O . ALA A 1 132 ? -9.636 -6.405 9.399 1.00 98.31 132 ALA A O 1
ATOM 994 N N . GLN A 1 133 ? -10.236 -6.194 7.250 1.00 98.38 133 GLN A N 1
ATOM 995 C CA . GLN A 1 133 ? -9.115 -6.936 6.687 1.00 98.38 133 GLN A CA 1
ATOM 996 C C . GLN A 1 133 ? -7.812 -6.159 6.858 1.00 98.38 133 GLN A C 1
ATOM 998 O O . GLN A 1 133 ? -6.778 -6.774 7.101 1.00 98.38 133 GLN A O 1
ATOM 1003 N N . ALA A 1 134 ? -7.853 -4.827 6.754 1.00 98.56 134 ALA A N 1
ATOM 1004 C CA . ALA A 1 134 ? -6.685 -3.982 6.978 1.00 98.56 134 ALA A CA 1
ATOM 1005 C C . ALA A 1 134 ? -6.208 -4.063 8.436 1.00 98.56 134 ALA A C 1
ATOM 1007 O O . ALA A 1 134 ? -5.031 -4.319 8.660 1.00 98.56 134 ALA A O 1
ATOM 1008 N N . LEU A 1 135 ? -7.113 -3.963 9.419 1.00 98.69 135 LEU A N 1
ATOM 1009 C CA . LEU A 1 135 ? -6.777 -4.141 10.839 1.00 98.69 135 LEU A CA 1
ATOM 1010 C C . LEU A 1 135 ? -6.191 -5.530 11.126 1.00 98.69 135 LEU A C 1
ATOM 1012 O O . LEU A 1 135 ? -5.185 -5.645 11.822 1.00 98.69 135 LEU A O 1
ATOM 1016 N N . LYS A 1 136 ? -6.779 -6.590 10.555 1.00 98.62 136 LYS A N 1
ATOM 1017 C CA . LYS A 1 136 ? -6.237 -7.948 10.690 1.00 98.62 136 LYS A CA 1
ATOM 1018 C C . LYS A 1 136 ? -4.834 -8.060 10.083 1.00 98.62 136 LYS A C 1
ATOM 1020 O O . LYS A 1 136 ? -3.957 -8.639 10.710 1.00 98.62 136 LYS A O 1
ATOM 1025 N N . ALA A 1 137 ? -4.617 -7.486 8.900 1.00 98.62 137 ALA A N 1
ATOM 1026 C CA . ALA A 1 137 ? -3.315 -7.494 8.237 1.00 98.62 137 ALA A CA 1
ATOM 1027 C C . ALA A 1 137 ? -2.248 -6.716 9.024 1.00 98.62 137 ALA A C 1
ATOM 1029 O O . ALA A 1 137 ? -1.090 -7.115 9.012 1.00 98.62 137 ALA A O 1
ATOM 1030 N N . VAL A 1 138 ? -2.622 -5.642 9.732 1.00 98.75 138 VAL A N 1
ATOM 1031 C CA . VAL A 1 138 ? -1.709 -4.927 10.641 1.00 98.75 138 VAL A CA 1
ATOM 1032 C C . VAL A 1 138 ? -1.223 -5.850 11.753 1.00 98.75 138 VAL A C 1
ATOM 1034 O O . VAL A 1 138 ? -0.026 -5.904 12.003 1.00 98.75 138 VAL A O 1
ATOM 1037 N N . LEU A 1 139 ? -2.118 -6.616 12.381 1.00 98.56 139 LEU A N 1
ATOM 1038 C CA . LEU A 1 139 ? -1.719 -7.581 13.411 1.00 98.56 139 LEU A CA 1
ATOM 1039 C C . LEU A 1 139 ? -0.916 -8.757 12.838 1.00 98.56 139 LEU A C 1
ATOM 1041 O O . LEU A 1 139 ? 0.047 -9.200 13.451 1.00 98.56 139 LEU A O 1
ATOM 1045 N N . GLU A 1 140 ? -1.299 -9.255 11.662 1.00 98.56 140 GLU A N 1
ATOM 1046 C CA . GLU A 1 140 ? -0.655 -10.404 11.013 1.00 98.56 140 GLU A CA 1
ATOM 1047 C C . GLU A 1 140 ? 0.761 -10.086 10.513 1.00 98.56 140 GLU A C 1
ATOM 1049 O O . GLU A 1 140 ? 1.657 -10.920 10.610 1.00 98.56 140 GLU A O 1
ATOM 1054 N N . HIS A 1 141 ? 0.971 -8.889 9.962 1.00 98.50 141 HIS A N 1
ATOM 1055 C CA . HIS A 1 141 ? 2.228 -8.500 9.319 1.00 98.50 141 HIS A CA 1
ATOM 1056 C C . HIS A 1 141 ? 3.059 -7.510 10.141 1.00 98.50 141 HIS A C 1
ATOM 1058 O O . HIS A 1 141 ? 4.235 -7.322 9.839 1.00 98.50 141 HIS A O 1
ATOM 1064 N N . GLY A 1 142 ? 2.480 -6.896 11.175 1.00 97.88 142 GLY A N 1
ATOM 1065 C CA . GLY A 1 142 ? 3.131 -5.904 12.032 1.00 97.88 142 GLY A CA 1
ATOM 1066 C C . GLY A 1 142 ? 4.476 -6.365 12.599 1.00 97.88 142 GLY A C 1
ATOM 1067 O O . GLY A 1 142 ? 5.454 -5.652 12.395 1.00 97.88 142 GLY A O 1
ATOM 1068 N N . PRO A 1 143 ? 4.583 -7.559 13.218 1.00 97.75 143 PRO A N 1
ATOM 1069 C CA . PRO A 1 143 ? 5.860 -8.060 13.730 1.00 97.75 143 PRO A CA 1
ATOM 1070 C C . PRO A 1 143 ? 6.953 -8.141 12.655 1.00 97.75 143 PRO A C 1
ATOM 1072 O O . PRO A 1 143 ? 8.031 -7.585 12.833 1.00 97.75 143 PRO A O 1
ATOM 1075 N N . THR A 1 144 ? 6.646 -8.729 11.493 1.00 98.38 144 THR A N 1
ATOM 1076 C CA . THR A 1 144 ? 7.592 -8.830 10.367 1.00 98.38 144 THR A CA 1
ATOM 1077 C C . THR A 1 144 ? 7.983 -7.465 9.796 1.00 98.38 144 THR A C 1
ATOM 1079 O O . THR A 1 144 ? 9.097 -7.294 9.310 1.00 98.38 144 THR A O 1
ATOM 1082 N N . LEU A 1 145 ? 7.070 -6.492 9.801 1.00 98.25 145 LEU A N 1
ATOM 1083 C CA . LEU A 1 145 ? 7.360 -5.131 9.345 1.00 98.25 145 LEU A CA 1
ATOM 1084 C C . LEU A 1 145 ? 8.239 -4.382 10.356 1.00 98.25 145 LEU A C 1
ATOM 1086 O O . LEU A 1 145 ? 9.193 -3.729 9.941 1.00 98.25 145 LEU A O 1
ATOM 1090 N N . ASN A 1 146 ? 7.989 -4.544 11.656 1.00 96.94 146 ASN A N 1
ATOM 1091 C CA . ASN A 1 146 ? 8.814 -3.964 12.717 1.00 96.94 146 ASN A CA 1
ATOM 1092 C C . ASN A 1 146 ? 10.248 -4.522 12.696 1.00 96.94 146 ASN A C 1
ATOM 1094 O O . ASN A 1 146 ? 11.196 -3.759 12.832 1.00 96.94 146 ASN A O 1
ATOM 1098 N N . GLU A 1 147 ? 10.420 -5.828 12.459 1.00 97.50 147 GLU A N 1
ATOM 1099 C CA . GLU A 1 147 ? 11.738 -6.467 12.268 1.00 97.50 147 GLU A CA 1
ATOM 1100 C C . GLU A 1 147 ? 12.511 -5.922 11.054 1.00 97.50 147 GLU A C 1
ATOM 1102 O O . GLU A 1 147 ? 13.718 -6.120 10.946 1.00 97.50 147 GLU A O 1
ATOM 1107 N N . ARG A 1 148 ? 11.818 -5.256 10.125 1.00 96.75 148 ARG A N 1
ATOM 1108 C CA . ARG A 1 148 ? 12.378 -4.636 8.915 1.00 96.75 148 ARG A CA 1
ATOM 1109 C C . ARG A 1 148 ? 12.403 -3.107 9.008 1.00 96.75 148 ARG A C 1
ATOM 1111 O O . ARG A 1 148 ? 12.377 -2.441 7.974 1.00 96.75 148 ARG A O 1
ATOM 1118 N N . ASP A 1 149 ? 12.401 -2.576 10.229 1.00 97.06 149 ASP A N 1
ATOM 1119 C CA . ASP A 1 149 ? 12.502 -1.148 10.550 1.00 97.06 149 ASP A CA 1
ATOM 1120 C C . ASP A 1 149 ? 11.369 -0.266 9.988 1.00 97.06 149 ASP A C 1
ATOM 1122 O O . ASP A 1 149 ? 11.507 0.956 9.904 1.00 97.06 149 ASP A O 1
ATOM 1126 N N . TYR A 1 150 ? 10.218 -0.849 9.629 1.00 98.25 150 TYR A N 1
ATOM 1127 C CA . TYR A 1 150 ? 9.023 -0.055 9.340 1.00 98.25 150 TYR A CA 1
ATOM 1128 C C . TYR A 1 150 ? 8.407 0.418 10.653 1.00 98.25 150 TYR A C 1
ATOM 1130 O O . TYR A 1 150 ? 8.080 -0.381 11.529 1.00 98.25 150 TYR A O 1
ATOM 1138 N N . SER A 1 151 ? 8.209 1.727 10.783 1.00 97.94 151 SER A N 1
ATOM 1139 C CA . SER A 1 151 ? 7.603 2.302 11.980 1.00 97.94 151 SER A CA 1
ATOM 1140 C C . SER A 1 151 ? 6.092 2.051 12.030 1.00 97.94 151 SER A C 1
ATOM 1142 O O . SER A 1 151 ? 5.434 1.838 11.006 1.00 97.94 151 SER A O 1
ATOM 1144 N N . GLY A 1 152 ? 5.498 2.190 13.220 1.00 97.88 152 GLY A N 1
ATOM 1145 C CA . GLY A 1 152 ? 4.039 2.198 13.363 1.00 97.88 152 GLY A CA 1
ATOM 1146 C C . GLY A 1 152 ? 3.367 3.231 12.447 1.00 97.88 152 GLY A C 1
ATOM 1147 O O . GLY A 1 152 ? 2.332 2.934 11.855 1.00 97.88 152 GLY A O 1
ATOM 1148 N N . ALA A 1 153 ? 4.000 4.394 12.238 1.00 98.38 153 ALA A N 1
ATOM 1149 C CA . ALA A 1 153 ? 3.523 5.435 11.327 1.00 98.38 153 ALA A CA 1
ATOM 1150 C C . ALA A 1 153 ? 3.552 4.999 9.848 1.00 98.38 153 ALA A C 1
ATOM 1152 O O . ALA A 1 153 ? 2.641 5.350 9.093 1.00 98.38 153 ALA A O 1
ATOM 1153 N N . ASP A 1 154 ? 4.538 4.200 9.434 1.00 98.38 154 ASP A N 1
ATOM 1154 C CA . ASP A 1 154 ? 4.610 3.645 8.077 1.00 98.38 154 ASP A CA 1
ATOM 1155 C C . ASP A 1 154 ? 3.506 2.614 7.840 1.00 98.38 154 ASP A C 1
ATOM 1157 O O . ASP A 1 154 ? 2.781 2.693 6.844 1.00 98.38 154 ASP A O 1
ATOM 1161 N N . ILE A 1 155 ? 3.316 1.692 8.791 1.00 98.62 155 ILE A N 1
ATOM 1162 C CA . ILE A 1 155 ? 2.245 0.684 8.752 1.00 98.62 155 ILE A CA 1
ATOM 1163 C C . ILE A 1 155 ? 0.886 1.377 8.647 1.00 98.62 155 ILE A C 1
ATOM 1165 O O . ILE A 1 155 ? 0.066 1.042 7.792 1.00 98.62 155 ILE A O 1
ATOM 1169 N N . VAL A 1 156 ? 0.682 2.398 9.477 1.00 98.62 156 VAL A N 1
ATOM 1170 C CA . VAL A 1 156 ? -0.467 3.300 9.469 1.00 98.62 156 VAL A CA 1
ATOM 1171 C C . VAL A 1 156 ? -0.651 3.893 8.078 1.00 98.62 156 VAL A C 1
ATOM 1173 O O . VAL A 1 156 ? -1.713 3.697 7.477 1.00 98.62 156 VAL A O 1
ATOM 1176 N N . LYS A 1 157 ? 0.359 4.567 7.526 1.00 98.38 157 LYS A N 1
ATOM 1177 C CA . LYS A 1 157 ? 0.298 5.229 6.216 1.00 98.38 157 LYS A CA 1
ATOM 1178 C C . LYS A 1 157 ? -0.062 4.266 5.080 1.00 98.38 157 LYS A C 1
ATOM 1180 O O . LYS A 1 157 ? -0.857 4.634 4.221 1.00 98.38 157 LYS A O 1
ATOM 1185 N N . ILE A 1 158 ? 0.442 3.034 5.107 1.00 98.56 158 ILE A N 1
ATOM 1186 C CA . ILE A 1 158 ? 0.137 1.992 4.114 1.00 98.56 158 ILE A CA 1
ATOM 1187 C C . ILE A 1 158 ? -1.291 1.458 4.297 1.00 98.56 158 ILE A C 1
ATOM 1189 O O . ILE A 1 158 ? -2.082 1.443 3.352 1.00 98.56 158 ILE A O 1
ATOM 1193 N N . ALA A 1 159 ? -1.645 1.047 5.516 1.00 98.50 159 ALA A N 1
ATOM 1194 C CA . ALA A 1 159 ? -2.904 0.368 5.817 1.00 98.50 159 ALA A CA 1
ATOM 1195 C C . ALA A 1 159 ? -4.130 1.294 5.803 1.00 98.50 159 ALA A C 1
ATOM 1197 O O . ALA A 1 159 ? -5.244 0.826 5.589 1.00 98.50 159 ALA A O 1
ATOM 1198 N N . GLY A 1 160 ? -3.933 2.599 6.012 1.00 98.06 160 GLY A N 1
ATOM 1199 C CA . GLY A 1 160 ? -4.999 3.610 6.062 1.00 98.06 160 GLY A CA 1
ATOM 1200 C C . GLY A 1 160 ? -5.552 4.056 4.710 1.00 98.06 160 GLY A C 1
ATOM 1201 O O . GLY A 1 160 ? -6.232 5.075 4.645 1.00 98.06 160 GLY A O 1
ATOM 1202 N N . ASN A 1 161 ? -5.245 3.328 3.639 1.00 97.00 161 ASN A N 1
ATOM 1203 C CA . ASN A 1 161 ? -5.807 3.543 2.312 1.00 97.00 161 ASN A CA 1
ATOM 1204 C C . ASN A 1 161 ? -6.742 2.389 1.935 1.00 97.00 161 ASN A C 1
ATOM 1206 O O . ASN A 1 161 ? -6.602 1.264 2.425 1.00 97.00 161 ASN A O 1
ATOM 1210 N N . GLY A 1 162 ? -7.643 2.629 0.979 1.00 93.50 162 GLY A N 1
ATOM 1211 C CA . GLY A 1 162 ? -8.423 1.559 0.357 1.00 93.50 162 GLY A CA 1
ATOM 1212 C C . GLY A 1 162 ? -7.513 0.428 -0.139 1.00 93.50 162 GLY A C 1
ATOM 1213 O O . GLY A 1 162 ? -6.527 0.672 -0.824 1.00 93.50 162 GLY A O 1
ATOM 1214 N N . GLY A 1 163 ? -7.807 -0.820 0.233 1.00 95.69 163 GLY A N 1
ATOM 1215 C CA . GLY A 1 163 ? -6.942 -1.960 -0.100 1.00 95.69 163 GLY A CA 1
ATOM 1216 C C . GLY A 1 163 ? -5.681 -2.108 0.767 1.00 95.69 163 GLY A C 1
ATOM 1217 O O . GLY A 1 163 ? -4.827 -2.929 0.429 1.00 95.69 163 GLY A O 1
ATOM 1218 N N . GLY A 1 164 ? -5.575 -1.393 1.894 1.00 98.00 164 GLY A N 1
ATOM 1219 C CA . GLY A 1 164 ? -4.423 -1.411 2.804 1.00 98.00 164 GLY A CA 1
ATOM 1220 C C . GLY A 1 164 ? -3.951 -2.807 3.233 1.00 98.00 164 GLY A C 1
ATOM 1221 O O . GLY A 1 164 ? -2.750 -3.058 3.277 1.00 98.00 164 GLY A O 1
ATOM 1222 N N . ALA A 1 165 ? -4.870 -3.762 3.428 1.00 98.50 165 ALA A N 1
ATOM 1223 C CA . ALA A 1 165 ? -4.523 -5.163 3.702 1.00 98.50 165 ALA A CA 1
ATOM 1224 C C . ALA A 1 165 ? -3.642 -5.785 2.602 1.00 98.50 165 ALA A C 1
ATOM 1226 O O . ALA A 1 165 ? -2.642 -6.447 2.876 1.00 98.50 165 ALA A O 1
ATOM 1227 N N . ARG A 1 166 ? -4.002 -5.548 1.333 1.00 98.38 166 ARG A N 1
ATOM 1228 C CA . ARG A 1 166 ? -3.233 -6.030 0.178 1.00 98.38 166 ARG A CA 1
ATOM 1229 C C . ARG A 1 166 ? -1.901 -5.301 0.069 1.00 98.38 166 ARG A C 1
ATOM 1231 O O . ARG A 1 166 ? -0.919 -5.926 -0.314 1.00 98.38 166 ARG A O 1
ATOM 1238 N N . ALA A 1 167 ? -1.873 -4.008 0.391 1.00 98.56 167 ALA A N 1
ATOM 1239 C CA . ALA A 1 167 ? -0.652 -3.212 0.361 1.00 98.56 167 ALA A CA 1
ATOM 1240 C C . ALA A 1 167 ? 0.363 -3.710 1.403 1.00 98.56 167 ALA A C 1
ATOM 1242 O O . ALA A 1 167 ? 1.497 -3.987 1.031 1.00 98.56 167 ALA A O 1
ATOM 1243 N N . LEU A 1 168 ? -0.050 -3.943 2.656 1.00 98.75 168 LEU A N 1
ATOM 1244 C CA . LEU A 1 168 ? 0.820 -4.533 3.684 1.00 98.75 168 LEU A CA 1
ATOM 1245 C C . LEU A 1 168 ? 1.361 -5.902 3.261 1.00 98.75 168 LEU A C 1
ATOM 1247 O O . LEU A 1 168 ? 2.566 -6.137 3.331 1.00 98.75 168 LEU A O 1
ATOM 1251 N N . LYS A 1 169 ? 0.494 -6.784 2.748 1.00 98.62 169 LYS A N 1
ATOM 1252 C CA . LYS A 1 169 ? 0.921 -8.094 2.238 1.00 98.62 169 LYS A CA 1
ATOM 1253 C C . LYS A 1 169 ? 1.951 -7.964 1.110 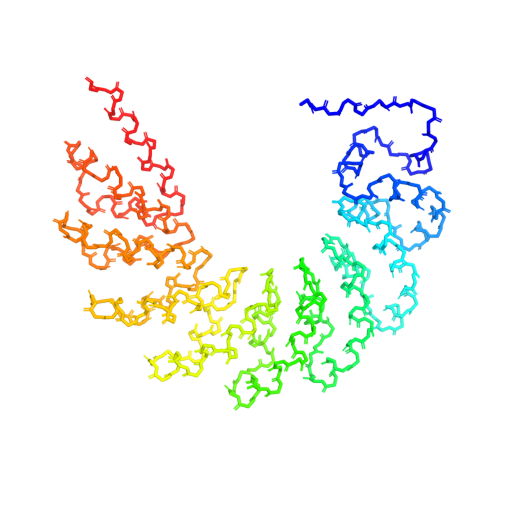1.00 98.62 169 LYS A C 1
ATOM 1255 O O . LYS A 1 169 ? 2.924 -8.712 1.084 1.00 98.62 169 LYS A O 1
ATOM 1260 N N . ALA A 1 170 ? 1.757 -7.016 0.192 1.00 98.50 170 ALA A N 1
ATOM 1261 C CA . ALA A 1 170 ? 2.697 -6.752 -0.894 1.00 98.50 170 ALA A CA 1
ATOM 1262 C C . ALA A 1 170 ? 4.044 -6.209 -0.385 1.00 98.50 170 ALA A C 1
ATOM 1264 O O . ALA A 1 170 ? 5.079 -6.605 -0.912 1.00 98.50 170 ALA A O 1
ATOM 1265 N N . VAL A 1 171 ? 4.056 -5.368 0.657 1.00 98.69 171 VAL A N 1
ATOM 1266 C CA . VAL A 1 171 ? 5.300 -4.909 1.308 1.00 98.69 171 VAL A CA 1
ATOM 1267 C C . VAL A 1 171 ? 6.048 -6.087 1.926 1.00 98.69 171 VAL A C 1
ATOM 1269 O O . VAL A 1 171 ? 7.247 -6.234 1.704 1.00 98.69 171 VAL A O 1
ATOM 1272 N N . VAL A 1 172 ? 5.355 -6.973 2.647 1.00 98.50 172 VAL A N 1
ATOM 1273 C CA . VAL A 1 172 ? 5.984 -8.171 3.228 1.00 98.50 172 VAL A CA 1
ATOM 1274 C C . VAL A 1 172 ? 6.557 -9.084 2.141 1.00 98.50 172 VAL A C 1
ATOM 1276 O O . VAL A 1 172 ? 7.676 -9.578 2.294 1.00 98.50 172 VAL A O 1
ATOM 1279 N N . MET A 1 173 ? 5.812 -9.280 1.049 1.00 98.31 173 MET A N 1
ATOM 1280 C CA . MET A 1 173 ? 6.162 -10.188 -0.045 1.00 98.31 173 MET A CA 1
ATOM 1281 C C . MET A 1 173 ? 7.293 -9.663 -0.937 1.00 98.31 173 MET A C 1
ATOM 1283 O O . MET A 1 173 ? 8.218 -10.408 -1.236 1.00 98.31 173 MET A O 1
ATOM 1287 N N . HIS A 1 174 ? 7.220 -8.406 -1.378 1.00 97.88 174 HIS A N 1
ATOM 1288 C CA . HIS A 1 174 ? 8.151 -7.841 -2.361 1.00 97.88 174 HIS A CA 1
ATOM 1289 C C . HIS A 1 174 ? 9.244 -6.975 -1.735 1.00 97.88 174 HIS A C 1
ATOM 1291 O O . HIS A 1 174 ? 10.265 -6.745 -2.376 1.00 97.88 174 HIS A O 1
ATOM 1297 N N . GLY A 1 175 ? 9.054 -6.500 -0.500 1.00 97.69 175 GLY A N 1
ATOM 1298 C CA . GLY A 1 175 ? 9.978 -5.591 0.177 1.00 97.69 175 GLY A CA 1
ATOM 1299 C C . GLY A 1 175 ? 11.437 -6.059 0.160 1.00 97.69 175 GLY A C 1
ATOM 1300 O O . GLY A 1 175 ? 12.272 -5.289 -0.301 1.00 97.69 175 GLY A O 1
ATOM 1301 N N . PRO A 1 176 ? 11.762 -7.304 0.565 1.00 96.88 176 PRO A N 1
ATOM 1302 C CA . PRO A 1 176 ? 13.142 -7.797 0.568 1.00 96.88 176 PRO A CA 1
ATOM 1303 C C . PRO A 1 176 ? 13.792 -7.750 -0.817 1.00 96.88 176 PRO A C 1
ATOM 1305 O O . PRO A 1 176 ? 14.849 -7.149 -0.979 1.00 96.88 176 PRO A O 1
ATOM 1308 N N . THR A 1 177 ? 13.114 -8.277 -1.840 1.00 96.81 177 THR A N 1
ATOM 1309 C CA . THR A 1 177 ? 13.617 -8.278 -3.222 1.00 96.81 177 THR A CA 1
ATOM 1310 C C . THR A 1 177 ? 13.762 -6.863 -3.790 1.00 96.81 177 THR A C 1
ATOM 1312 O O . THR A 1 177 ? 14.688 -6.583 -4.552 1.00 96.81 177 THR A O 1
ATOM 1315 N N . LEU A 1 178 ? 12.869 -5.938 -3.422 1.00 97.62 178 LEU A N 1
ATOM 1316 C CA . LEU A 1 178 ? 12.982 -4.531 -3.810 1.00 97.62 178 LEU A CA 1
ATOM 1317 C C . LEU A 1 178 ? 14.166 -3.845 -3.112 1.00 97.62 178 LEU A C 1
ATOM 1319 O O . LEU A 1 178 ? 14.899 -3.109 -3.774 1.00 97.62 178 LEU A O 1
ATOM 1323 N N . CYS A 1 179 ? 14.399 -4.124 -1.827 1.00 97.00 179 CYS A N 1
ATOM 1324 C CA . CYS A 1 179 ? 15.576 -3.646 -1.100 1.00 97.00 179 CYS A CA 1
ATOM 1325 C C . CYS A 1 179 ? 16.876 -4.163 -1.728 1.00 97.00 179 CYS A C 1
ATOM 1327 O O . CYS A 1 179 ? 17.775 -3.372 -2.008 1.00 97.00 179 CYS A O 1
ATOM 1329 N N . GLU A 1 180 ? 16.953 -5.460 -2.038 1.00 96.19 180 GLU A N 1
ATOM 1330 C CA . GLU A 1 180 ? 18.083 -6.072 -2.761 1.00 96.19 180 GLU A CA 1
ATOM 1331 C C . GLU A 1 180 ? 18.297 -5.434 -4.141 1.00 96.19 180 GLU A C 1
ATOM 1333 O O . GLU A 1 180 ? 19.426 -5.260 -4.595 1.00 96.19 180 GLU A O 1
ATOM 1338 N N . SER A 1 181 ? 17.210 -5.011 -4.792 1.00 95.38 181 SER A N 1
ATOM 1339 C CA . SER A 1 181 ? 17.248 -4.292 -6.069 1.00 95.38 181 SER A CA 1
ATOM 1340 C C . SER A 1 181 ? 17.615 -2.808 -5.933 1.00 95.38 181 SER A C 1
ATOM 1342 O O . SER A 1 181 ? 17.708 -2.121 -6.956 1.00 95.38 181 SER A O 1
ATOM 1344 N N . GLY A 1 182 ? 17.834 -2.301 -4.715 1.00 96.31 182 GLY A N 1
ATOM 1345 C CA . GLY A 1 182 ? 18.295 -0.941 -4.426 1.00 96.31 182 GLY A CA 1
ATOM 1346 C C . GLY A 1 182 ? 17.199 0.091 -4.140 1.00 96.31 182 GLY A C 1
ATOM 1347 O O . GLY A 1 182 ? 17.489 1.285 -4.202 1.00 96.31 182 GLY A O 1
ATOM 1348 N N . TYR A 1 183 ? 15.958 -0.323 -3.865 1.00 97.81 183 TYR A N 1
ATOM 1349 C CA . TYR A 1 183 ? 14.919 0.579 -3.350 1.00 97.81 183 TYR A CA 1
ATOM 1350 C C . TYR A 1 183 ? 15.043 0.720 -1.831 1.00 97.81 183 TYR A C 1
ATOM 1352 O O . TYR A 1 183 ? 15.247 -0.264 -1.127 1.00 97.81 183 TYR A O 1
ATOM 1360 N N . SER A 1 184 ? 14.901 1.935 -1.307 1.00 97.25 184 SER A N 1
ATOM 1361 C CA . SER A 1 184 ? 14.914 2.152 0.142 1.00 97.25 184 SER A CA 1
ATOM 1362 C C . SER A 1 184 ? 13.578 1.763 0.787 1.00 97.25 184 SER A C 1
ATOM 1364 O O . SER A 1 184 ? 12.537 1.733 0.124 1.00 97.25 184 SER A O 1
ATOM 1366 N N . GLY A 1 185 ? 13.570 1.555 2.109 1.00 97.19 185 GLY A N 1
ATOM 1367 C CA . GLY A 1 185 ? 12.319 1.412 2.866 1.00 97.19 185 GLY A CA 1
ATOM 1368 C C . GLY A 1 185 ? 11.373 2.599 2.641 1.00 97.19 185 GLY A C 1
ATOM 1369 O O . GLY A 1 185 ? 10.179 2.408 2.426 1.00 97.19 185 GLY A O 1
ATOM 1370 N N . ALA A 1 186 ? 11.911 3.821 2.554 1.00 97.75 186 ALA A N 1
ATOM 1371 C CA . ALA A 1 186 ? 11.135 5.024 2.254 1.00 97.75 186 ALA A CA 1
ATOM 1372 C C . ALA A 1 186 ? 10.487 4.993 0.855 1.00 97.75 186 ALA A C 1
ATOM 1374 O O . ALA A 1 186 ? 9.343 5.432 0.702 1.00 97.75 186 ALA A O 1
ATOM 1375 N N . ASP A 1 187 ? 11.172 4.442 -0.153 1.00 97.75 187 ASP A N 1
ATOM 1376 C CA . ASP A 1 187 ? 10.598 4.238 -1.488 1.00 97.75 187 ASP A CA 1
ATOM 1377 C C . ASP A 1 187 ? 9.444 3.236 -1.434 1.00 97.75 187 ASP A C 1
ATOM 1379 O O . ASP A 1 187 ? 8.366 3.506 -1.964 1.00 97.75 187 ASP A O 1
ATOM 1383 N N . ILE A 1 188 ? 9.634 2.109 -0.741 1.00 98.50 188 ILE A N 1
ATOM 1384 C CA . ILE A 1 188 ? 8.606 1.071 -0.588 1.00 98.50 188 ILE A CA 1
ATOM 1385 C C . ILE A 1 188 ? 7.372 1.638 0.121 1.00 98.50 188 ILE A C 1
ATOM 1387 O O . ILE A 1 188 ? 6.254 1.459 -0.372 1.00 98.50 188 ILE A O 1
ATOM 1391 N N . VAL A 1 189 ? 7.553 2.391 1.215 1.00 98.50 189 VAL A N 1
ATOM 1392 C CA . VAL A 1 189 ? 6.451 3.087 1.900 1.00 98.50 189 VAL A CA 1
ATOM 1393 C C . VAL A 1 189 ? 5.755 4.045 0.940 1.00 98.50 189 VAL A C 1
ATOM 1395 O O . VAL A 1 189 ? 4.529 4.008 0.830 1.00 98.50 189 VAL A O 1
ATOM 1398 N N . LYS A 1 190 ? 6.495 4.891 0.212 1.00 98.00 190 LYS A N 1
ATOM 1399 C CA . LYS A 1 190 ? 5.920 5.853 -0.741 1.00 98.00 190 LYS A CA 1
ATOM 1400 C C . LYS A 1 190 ? 5.078 5.162 -1.818 1.00 98.00 190 LYS A C 1
ATOM 1402 O O . LYS A 1 190 ? 3.969 5.615 -2.086 1.00 98.00 190 LYS A O 1
ATOM 1407 N N . ILE A 1 191 ? 5.572 4.071 -2.399 1.00 98.25 191 ILE A N 1
ATOM 1408 C CA . ILE A 1 191 ? 4.871 3.291 -3.430 1.00 98.25 191 ILE A CA 1
ATOM 1409 C C . ILE A 1 191 ? 3.592 2.659 -2.860 1.00 98.25 191 ILE A C 1
ATOM 1411 O O . ILE A 1 191 ? 2.531 2.716 -3.483 1.00 98.25 191 ILE A O 1
ATOM 1415 N N . ALA A 1 192 ? 3.674 2.094 -1.654 1.00 98.31 192 ALA A N 1
ATOM 1416 C CA . ALA A 1 192 ? 2.576 1.376 -1.013 1.00 98.31 192 ALA A CA 1
ATOM 1417 C C . ALA A 1 192 ? 1.481 2.285 -0.420 1.00 98.31 192 ALA A C 1
ATOM 1419 O O . ALA A 1 192 ? 0.358 1.828 -0.209 1.00 98.31 192 ALA A O 1
ATOM 1420 N N . SER A 1 193 ? 1.779 3.561 -0.163 1.00 97.38 193 SER A N 1
ATOM 1421 C CA . SER A 1 193 ? 0.913 4.509 0.565 1.00 97.38 193 SER A CA 1
ATOM 1422 C C . SER A 1 193 ? -0.213 5.127 -0.277 1.00 97.38 193 SER A C 1
ATOM 1424 O O . SER A 1 193 ? -0.487 6.319 -0.166 1.00 97.38 193 SER A O 1
ATOM 1426 N N . ASN A 1 194 ? -0.868 4.336 -1.127 1.00 93.94 194 ASN A N 1
ATOM 1427 C CA . ASN A 1 194 ? -1.979 4.767 -1.977 1.00 93.94 194 ASN A CA 1
ATOM 1428 C C . ASN A 1 194 ? -3.001 3.632 -2.136 1.00 93.94 194 ASN A C 1
ATOM 1430 O O . ASN A 1 194 ? -2.663 2.462 -1.970 1.00 93.94 194 ASN A O 1
ATOM 1434 N N . GLY A 1 195 ? -4.226 3.940 -2.579 1.00 92.44 195 GLY A N 1
ATOM 1435 C CA . GLY A 1 195 ? -5.288 2.932 -2.763 1.00 92.44 195 GLY A CA 1
ATOM 1436 C C . GLY A 1 195 ? -4.979 1.790 -3.757 1.00 92.44 195 GLY A C 1
ATOM 1437 O O . GLY A 1 195 ? -5.685 0.786 -3.804 1.00 92.44 195 GLY A O 1
ATOM 1438 N N . GLY A 1 196 ? -3.924 1.934 -4.566 1.00 94.88 196 GLY A N 1
ATOM 1439 C CA . GLY A 1 196 ? -3.401 0.910 -5.482 1.00 94.88 196 GLY A CA 1
ATOM 1440 C C . GLY A 1 196 ? -1.970 0.468 -5.159 1.00 94.88 196 GLY A C 1
ATOM 1441 O O . GLY A 1 196 ? -1.268 -0.009 -6.050 1.00 94.88 196 GLY A O 1
ATOM 1442 N N . GLY A 1 197 ? -1.507 0.679 -3.922 1.00 97.44 197 GLY A N 1
ATOM 1443 C CA . GLY A 1 197 ? -0.110 0.484 -3.526 1.00 97.44 197 GLY A CA 1
ATOM 1444 C C . GLY A 1 197 ? 0.403 -0.942 -3.728 1.00 97.44 197 GLY A C 1
ATOM 1445 O O . GLY A 1 197 ? 1.542 -1.130 -4.145 1.00 97.44 197 GLY A O 1
ATOM 1446 N N . ALA A 1 198 ? -0.453 -1.953 -3.537 1.00 98.31 198 ALA A N 1
ATOM 1447 C CA . ALA A 1 198 ? -0.098 -3.349 -3.807 1.00 98.31 198 ALA A CA 1
ATOM 1448 C C . ALA A 1 198 ? 0.261 -3.573 -5.285 1.00 98.31 198 ALA A C 1
ATOM 1450 O O . ALA A 1 198 ? 1.297 -4.149 -5.600 1.00 98.31 198 ALA A O 1
ATOM 1451 N N . GLN A 1 199 ? -0.575 -3.064 -6.193 1.00 98.12 199 GLN A N 1
ATOM 1452 C CA . GLN A 1 199 ? -0.369 -3.159 -7.636 1.00 98.12 199 GLN A CA 1
ATOM 1453 C C . GLN A 1 199 ? 0.846 -2.343 -8.082 1.00 98.12 199 GLN A C 1
ATOM 1455 O O . GLN A 1 199 ? 1.507 -2.711 -9.050 1.00 98.12 199 GLN A O 1
ATOM 1460 N N . ALA A 1 200 ? 1.129 -1.227 -7.405 1.00 98.19 200 ALA A N 1
ATOM 1461 C CA . ALA A 1 200 ? 2.307 -0.416 -7.676 1.00 98.19 200 ALA A CA 1
ATOM 1462 C C . ALA A 1 200 ? 3.593 -1.157 -7.284 1.00 98.19 200 ALA A C 1
ATOM 1464 O O . ALA A 1 200 ? 4.501 -1.237 -8.108 1.00 98.19 200 ALA A O 1
ATOM 1465 N N . LEU A 1 201 ? 3.644 -1.777 -6.099 1.00 98.50 201 LEU A N 1
ATOM 1466 C CA . LEU A 1 201 ? 4.773 -2.623 -5.691 1.00 98.50 201 LEU A CA 1
ATOM 1467 C C . LEU A 1 201 ? 4.973 -3.811 -6.634 1.00 98.50 201 LEU A C 1
ATOM 1469 O O . LEU A 1 201 ? 6.097 -4.062 -7.057 1.00 98.50 201 LEU A O 1
ATOM 1473 N N . GLU A 1 202 ? 3.895 -4.498 -7.011 1.00 98.12 202 GLU A N 1
ATOM 1474 C CA . GLU A 1 202 ? 3.950 -5.611 -7.964 1.00 98.12 202 GLU A CA 1
ATOM 1475 C C . GLU A 1 202 ? 4.484 -5.154 -9.333 1.00 98.12 202 GLU A C 1
ATOM 1477 O O . GLU A 1 202 ? 5.325 -5.822 -9.930 1.00 98.12 202 GLU A O 1
ATOM 1482 N N . ALA A 1 203 ? 4.068 -3.977 -9.815 1.00 98.12 203 ALA A N 1
ATOM 1483 C CA . ALA A 1 203 ? 4.572 -3.416 -11.067 1.00 98.12 203 ALA A CA 1
ATOM 1484 C C . ALA A 1 203 ? 6.060 -3.037 -10.988 1.00 98.12 203 ALA A C 1
ATOM 1486 O O . ALA A 1 203 ? 6.787 -3.257 -11.955 1.00 98.12 203 ALA A O 1
ATOM 1487 N N . VAL A 1 204 ? 6.528 -2.493 -9.858 1.00 98.44 204 VAL A N 1
ATOM 1488 C CA . VAL A 1 204 ? 7.955 -2.193 -9.648 1.00 98.44 204 VAL A CA 1
ATOM 1489 C C . VAL A 1 204 ? 8.767 -3.483 -9.571 1.00 98.44 204 VAL A C 1
ATOM 1491 O O . VAL A 1 204 ? 9.800 -3.578 -10.226 1.00 98.44 204 VAL A O 1
ATOM 1494 N N . ALA A 1 205 ? 8.288 -4.494 -8.845 1.00 97.56 205 ALA A N 1
ATOM 1495 C CA . ALA A 1 205 ? 8.953 -5.792 -8.759 1.00 97.56 205 ALA A CA 1
ATOM 1496 C C . ALA A 1 205 ? 9.040 -6.485 -10.130 1.00 97.56 205 ALA A C 1
ATOM 1498 O O . ALA A 1 205 ? 10.059 -7.082 -10.458 1.00 97.56 205 ALA A O 1
ATOM 1499 N N . MET A 1 206 ? 7.993 -6.368 -10.953 1.00 97.62 206 MET A N 1
ATOM 1500 C CA . MET A 1 206 ? 7.920 -7.008 -12.269 1.00 97.62 206 MET A CA 1
ATOM 1501 C C . MET A 1 206 ? 8.687 -6.259 -13.368 1.00 97.62 206 MET A C 1
ATOM 1503 O O . MET A 1 206 ? 9.212 -6.890 -14.282 1.00 97.62 206 MET A O 1
ATOM 1507 N N . HIS A 1 207 ? 8.712 -4.924 -13.336 1.00 97.50 207 HIS A N 1
ATOM 1508 C CA . HIS A 1 207 ? 9.221 -4.107 -14.447 1.00 97.50 207 HIS A CA 1
ATOM 1509 C C . HIS A 1 207 ? 10.422 -3.231 -14.086 1.00 97.50 207 HIS A C 1
ATOM 1511 O O . HIS A 1 207 ? 11.023 -2.639 -14.982 1.00 97.50 207 HIS A O 1
ATOM 1517 N N . GLY A 1 208 ? 10.778 -3.118 -12.806 1.00 97.38 208 GLY A N 1
ATOM 1518 C CA . GLY A 1 208 ? 11.821 -2.213 -12.328 1.00 97.38 208 GLY A CA 1
ATOM 1519 C C . GLY A 1 208 ? 13.180 -2.477 -12.973 1.00 97.38 208 GLY A C 1
ATOM 1520 O O . GLY A 1 208 ? 13.789 -1.541 -13.484 1.00 97.38 208 GLY A O 1
ATOM 1521 N N . SER A 1 209 ? 13.620 -3.739 -13.025 1.00 95.69 209 SER A N 1
ATOM 1522 C CA . SER A 1 209 ? 14.884 -4.129 -13.671 1.00 95.69 209 SER A CA 1
ATOM 1523 C C . SER A 1 209 ? 14.893 -3.787 -15.161 1.00 95.69 209 SER A C 1
ATOM 1525 O O . SER A 1 209 ? 15.790 -3.087 -15.621 1.00 95.69 209 SER A O 1
ATOM 1527 N N . THR A 1 210 ? 13.842 -4.165 -15.894 1.00 96.62 210 THR A N 1
ATOM 1528 C CA . THR A 1 210 ? 13.690 -3.844 -17.322 1.00 96.62 210 THR A CA 1
ATOM 1529 C C . THR A 1 210 ? 13.686 -2.337 -17.583 1.00 96.62 210 THR A C 1
ATOM 1531 O O . THR A 1 210 ? 14.243 -1.870 -18.575 1.00 96.62 210 THR A O 1
ATOM 1534 N N . LEU A 1 211 ? 13.055 -1.538 -16.717 1.00 97.88 211 LEU A N 1
ATOM 1535 C CA . LEU A 1 211 ? 13.075 -0.080 -16.839 1.00 97.88 211 LEU A CA 1
ATOM 1536 C C . LEU A 1 211 ? 14.477 0.484 -16.567 1.00 97.88 211 LEU A C 1
ATOM 1538 O O . LEU A 1 211 ? 14.924 1.363 -17.305 1.00 97.88 211 LEU A O 1
ATOM 1542 N N . CYS A 1 212 ? 15.204 -0.049 -15.584 1.00 97.12 212 CYS A N 1
ATOM 1543 C CA . CYS A 1 212 ? 16.596 0.328 -15.344 1.00 97.12 212 CYS A CA 1
ATOM 1544 C C . CYS A 1 212 ? 17.513 -0.022 -16.524 1.00 97.12 212 CYS A C 1
ATOM 1546 O O . CYS A 1 212 ? 18.280 0.833 -16.959 1.00 97.12 212 CYS A O 1
ATOM 1548 N N . GLU A 1 213 ? 17.381 -1.214 -17.111 1.00 96.25 213 GLU A N 1
ATOM 1549 C CA . GLU A 1 213 ? 18.103 -1.617 -18.331 1.00 96.25 213 GLU A CA 1
ATOM 1550 C C . GLU A 1 213 ? 17.794 -0.693 -19.518 1.00 96.25 213 GLU A C 1
ATOM 1552 O O . GLU A 1 213 ? 18.657 -0.406 -20.346 1.00 96.25 213 GLU A O 1
ATOM 1557 N N . ARG A 1 214 ? 16.571 -0.152 -19.576 1.00 96.00 214 ARG A N 1
ATOM 1558 C CA . ARG A 1 214 ? 16.157 0.848 -20.574 1.00 96.00 214 ARG A CA 1
ATOM 1559 C C . ARG A 1 214 ? 16.627 2.270 -20.256 1.00 96.00 214 ARG A C 1
ATOM 1561 O O . ARG A 1 214 ? 16.346 3.172 -21.049 1.00 96.00 214 ARG A O 1
ATOM 1568 N N . GLY A 1 215 ? 17.342 2.485 -19.152 1.00 96.56 215 GLY A N 1
ATOM 1569 C CA . GLY A 1 215 ? 17.950 3.761 -18.769 1.00 96.56 215 GLY A CA 1
ATOM 1570 C C . GLY A 1 215 ? 17.086 4.665 -17.886 1.00 96.56 215 GLY A C 1
ATOM 1571 O O . GLY A 1 215 ? 17.384 5.853 -17.791 1.00 96.56 215 GLY A O 1
ATOM 1572 N N . TYR A 1 216 ? 16.019 4.152 -17.265 1.00 97.75 216 TYR A N 1
ATOM 1573 C CA . TYR A 1 216 ? 15.265 4.891 -16.243 1.00 97.75 216 TYR A CA 1
ATOM 1574 C C . TYR A 1 216 ? 15.914 4.708 -14.868 1.00 97.75 216 TYR A C 1
ATOM 1576 O O . TYR A 1 216 ? 16.227 3.585 -14.466 1.00 97.75 216 TYR A O 1
ATOM 1584 N N . CYS A 1 217 ? 16.109 5.794 -14.117 1.00 96.69 217 CYS A N 1
ATOM 1585 C CA . CYS A 1 217 ? 16.697 5.680 -12.787 1.00 96.69 217 CYS A CA 1
ATOM 1586 C C . CYS A 1 217 ? 15.662 5.188 -11.757 1.00 96.69 217 CYS A C 1
ATOM 1588 O O . CYS A 1 217 ? 14.460 5.431 -11.887 1.00 96.69 217 CYS A O 1
ATOM 1590 N N . ARG A 1 218 ? 16.128 4.504 -10.705 1.00 96.38 218 ARG A N 1
ATOM 1591 C CA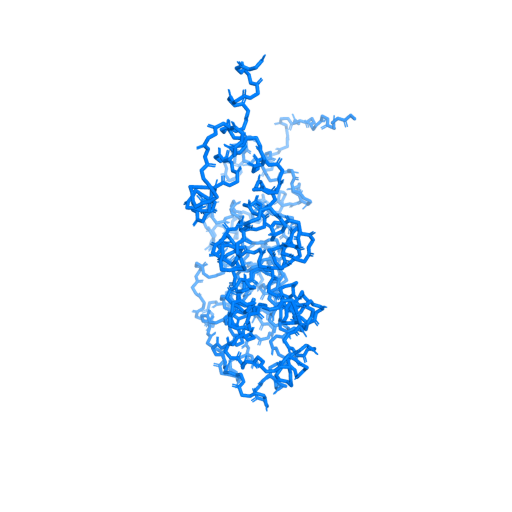 . ARG A 1 218 ? 15.255 3.966 -9.642 1.00 96.38 218 ARG A CA 1
ATOM 1592 C C . ARG A 1 218 ? 14.448 5.056 -8.943 1.00 96.38 218 ARG A C 1
ATOM 1594 O O . ARG A 1 218 ? 13.283 4.836 -8.628 1.00 96.38 218 ARG A O 1
ATOM 1601 N N . THR A 1 219 ? 15.046 6.231 -8.749 1.00 97.00 219 THR A N 1
ATOM 1602 C CA . THR A 1 219 ? 14.378 7.389 -8.147 1.00 97.00 219 THR A CA 1
ATOM 1603 C C . THR A 1 219 ? 13.161 7.816 -8.966 1.00 97.00 219 THR A C 1
ATOM 1605 O O . THR A 1 219 ? 12.100 8.041 -8.388 1.00 97.00 219 THR A O 1
ATOM 1608 N N . ASP A 1 220 ? 13.265 7.846 -10.298 1.00 97.19 220 ASP A N 1
ATOM 1609 C CA . ASP A 1 220 ? 12.134 8.162 -11.177 1.00 97.19 220 ASP A CA 1
ATOM 1610 C C . ASP A 1 220 ? 11.065 7.068 -11.125 1.00 97.19 220 ASP A C 1
ATOM 1612 O O . ASP A 1 220 ? 9.877 7.371 -11.009 1.00 97.19 220 ASP A O 1
ATOM 1616 N N . ILE A 1 221 ? 11.475 5.794 -11.144 1.00 98.25 221 ILE A N 1
ATOM 1617 C CA . ILE A 1 221 ? 10.551 4.653 -11.050 1.00 98.25 221 ILE A CA 1
ATOM 1618 C C . ILE A 1 221 ? 9.756 4.718 -9.739 1.00 98.25 221 ILE A C 1
ATOM 1620 O O . ILE A 1 221 ? 8.528 4.639 -9.769 1.00 98.25 221 ILE A O 1
ATOM 1624 N N . ALA A 1 222 ? 10.427 4.924 -8.601 1.00 97.94 222 ALA A N 1
ATOM 1625 C CA . ALA A 1 222 ? 9.787 5.056 -7.292 1.00 97.94 222 ALA A CA 1
ATOM 1626 C C . ALA A 1 222 ? 8.887 6.297 -7.207 1.00 97.94 222 ALA A C 1
ATOM 1628 O O . ALA A 1 222 ? 7.808 6.255 -6.610 1.00 97.94 222 ALA A O 1
ATOM 1629 N N . LYS A 1 223 ? 9.295 7.409 -7.830 1.00 97.12 223 LYS A N 1
ATOM 1630 C CA . LYS A 1 223 ? 8.497 8.637 -7.894 1.00 97.12 223 LYS A CA 1
ATOM 1631 C C . LYS A 1 223 ? 7.191 8.420 -8.657 1.00 97.12 223 LYS A C 1
ATOM 1633 O O . LYS A 1 223 ? 6.133 8.690 -8.098 1.00 97.12 223 LYS A O 1
ATOM 1638 N N . ILE A 1 224 ? 7.265 7.845 -9.857 1.00 97.88 224 ILE A N 1
ATOM 1639 C CA . ILE A 1 224 ? 6.107 7.537 -10.707 1.00 97.88 224 ILE A CA 1
ATOM 1640 C C . ILE A 1 224 ? 5.193 6.509 -10.033 1.00 97.88 224 ILE A C 1
ATOM 1642 O O . ILE A 1 224 ? 3.977 6.692 -9.987 1.00 97.88 224 ILE A O 1
ATOM 1646 N N . ALA A 1 225 ? 5.768 5.435 -9.485 1.00 98.00 225 ALA A N 1
ATOM 1647 C CA . ALA A 1 225 ? 5.021 4.376 -8.811 1.00 98.00 225 ALA A CA 1
ATOM 1648 C C . ALA A 1 225 ? 4.305 4.864 -7.541 1.00 98.00 225 ALA A C 1
ATOM 1650 O O . ALA A 1 225 ? 3.235 4.356 -7.215 1.00 98.00 225 ALA A O 1
ATOM 1651 N N . GLY A 1 226 ? 4.866 5.869 -6.862 1.00 97.25 226 GLY A N 1
ATOM 1652 C CA . GLY A 1 226 ? 4.279 6.517 -5.688 1.00 97.25 226 GLY A CA 1
ATOM 1653 C C . GLY A 1 226 ? 3.078 7.422 -5.965 1.00 97.25 226 GLY A C 1
ATOM 1654 O O . GLY A 1 226 ? 2.478 7.911 -5.011 1.00 97.25 226 GLY A O 1
ATOM 1655 N N . ASN A 1 227 ? 2.710 7.649 -7.228 1.00 95.62 227 ASN A N 1
ATOM 1656 C CA . ASN A 1 227 ? 1.521 8.418 -7.590 1.00 95.62 227 ASN A CA 1
ATOM 1657 C C . ASN A 1 227 ? 0.262 7.533 -7.632 1.00 95.62 227 ASN A C 1
ATOM 1659 O O . ASN A 1 227 ? 0.317 6.313 -7.822 1.00 95.62 227 ASN A O 1
ATOM 1663 N N . GLY A 1 228 ? -0.914 8.158 -7.535 1.00 92.31 228 GLY A N 1
ATOM 1664 C CA . GLY A 1 228 ? -2.185 7.481 -7.778 1.00 92.31 228 GLY A CA 1
ATOM 1665 C C . GLY A 1 228 ? -2.241 6.938 -9.210 1.00 92.31 228 GLY A C 1
ATOM 1666 O O . GLY A 1 2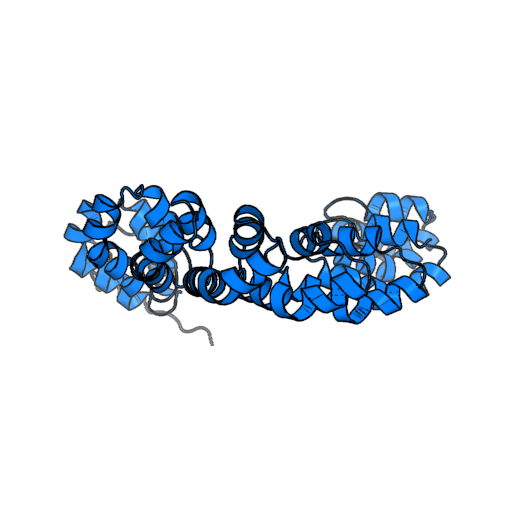28 ? -2.236 7.700 -10.177 1.00 92.31 228 GLY A O 1
ATOM 1667 N N . GLY A 1 229 ? -2.297 5.609 -9.353 1.00 94.69 229 GLY A N 1
ATOM 1668 C CA . GLY A 1 229 ? -2.220 4.933 -10.655 1.00 94.69 229 GLY A CA 1
ATOM 1669 C C . GLY A 1 229 ? -0.793 4.672 -11.160 1.00 94.69 229 GLY A C 1
ATOM 1670 O O . GLY A 1 229 ? -0.605 4.409 -12.350 1.00 94.69 229 GLY A O 1
ATOM 1671 N N . GLY A 1 230 ? 0.215 4.729 -10.282 1.00 97.00 230 GLY A N 1
ATOM 1672 C CA . GLY A 1 230 ? 1.622 4.507 -10.625 1.00 97.00 230 GLY A CA 1
ATOM 1673 C C . GLY A 1 230 ? 1.899 3.161 -11.306 1.00 97.00 230 GLY A C 1
ATOM 1674 O O . GLY A 1 230 ? 2.675 3.106 -12.256 1.00 97.00 230 GLY A O 1
ATOM 1675 N N . ALA A 1 231 ? 1.192 2.090 -10.926 1.00 97.94 231 ALA A N 1
ATOM 1676 C CA . ALA A 1 231 ? 1.298 0.785 -11.591 1.00 97.94 231 ALA A CA 1
ATOM 1677 C C . ALA A 1 231 ? 0.976 0.866 -13.096 1.00 97.94 231 ALA A C 1
ATOM 1679 O O . ALA A 1 231 ? 1.667 0.294 -13.938 1.00 97.94 231 ALA A O 1
ATOM 1680 N N . GLN A 1 232 ? -0.084 1.596 -13.442 1.00 97.81 232 GLN A N 1
ATOM 1681 C CA . GLN A 1 232 ? -0.530 1.815 -14.812 1.00 97.81 232 GLN A CA 1
ATOM 1682 C C . GLN A 1 232 ? 0.444 2.725 -15.558 1.00 97.81 232 GLN A C 1
ATOM 1684 O O . GLN A 1 232 ? 0.682 2.504 -16.743 1.00 97.81 232 GLN A O 1
ATOM 1689 N N . ALA A 1 233 ? 1.025 3.715 -14.874 1.00 97.75 233 ALA A N 1
ATOM 1690 C CA . ALA A 1 233 ? 2.032 4.590 -15.461 1.00 97.75 233 ALA A CA 1
ATOM 1691 C C . ALA A 1 233 ? 3.294 3.797 -15.832 1.00 97.75 233 ALA A C 1
ATOM 1693 O O . ALA A 1 233 ? 3.732 3.873 -16.976 1.00 97.75 233 ALA A O 1
ATOM 1694 N N . LEU A 1 234 ? 3.806 2.944 -14.935 1.00 98.44 234 LEU A N 1
ATOM 1695 C CA . LEU A 1 234 ? 4.939 2.064 -15.242 1.00 98.44 234 LEU A CA 1
ATOM 1696 C C . LEU A 1 234 ? 4.640 1.125 -16.416 1.00 98.44 234 LEU A C 1
ATOM 1698 O O . LEU A 1 234 ? 5.445 1.024 -17.340 1.00 98.44 234 LEU A O 1
ATOM 1702 N N . LYS A 1 235 ? 3.460 0.491 -16.441 1.00 98.12 235 LYS A N 1
ATOM 1703 C CA . LYS A 1 235 ? 3.040 -0.359 -17.570 1.00 98.12 235 LYS A CA 1
ATOM 1704 C C . LYS A 1 235 ? 2.974 0.419 -18.888 1.00 98.12 235 LYS A C 1
ATOM 1706 O O . LYS A 1 235 ? 3.404 -0.096 -19.918 1.00 98.12 235 LYS A O 1
ATOM 1711 N N . ALA A 1 236 ? 2.492 1.663 -18.864 1.00 97.94 236 ALA A N 1
ATOM 1712 C CA . ALA A 1 236 ? 2.467 2.530 -20.040 1.00 97.94 236 ALA A CA 1
ATOM 1713 C C . ALA A 1 236 ? 3.882 2.887 -20.528 1.00 97.94 236 ALA A C 1
ATOM 1715 O O . ALA A 1 236 ? 4.112 2.893 -21.734 1.00 97.94 236 ALA A O 1
ATOM 1716 N N . ILE A 1 237 ? 4.846 3.115 -19.627 1.00 98.38 237 ILE A N 1
ATOM 1717 C CA . ILE A 1 237 ? 6.258 3.332 -19.998 1.00 98.38 237 ILE A CA 1
ATOM 1718 C C . ILE A 1 237 ? 6.845 2.076 -20.642 1.00 98.38 237 ILE A C 1
ATOM 1720 O O . ILE A 1 237 ? 7.502 2.163 -21.677 1.00 98.38 237 ILE A O 1
ATOM 1724 N N . VAL A 1 238 ? 6.593 0.896 -20.070 1.00 97.81 238 VAL A N 1
ATOM 1725 C CA . VAL A 1 238 ? 7.077 -0.373 -20.638 1.00 97.81 238 VAL A CA 1
ATOM 1726 C C . VAL A 1 238 ? 6.518 -0.596 -22.046 1.00 97.81 238 VAL A C 1
ATOM 1728 O O . VAL A 1 238 ? 7.267 -1.013 -22.931 1.00 97.81 238 VAL A O 1
ATOM 1731 N N . MET A 1 239 ? 5.232 -0.297 -22.250 1.00 97.69 239 MET A N 1
ATOM 1732 C CA . MET A 1 239 ? 4.515 -0.531 -23.505 1.00 97.69 239 MET A CA 1
ATOM 1733 C C . MET A 1 239 ? 4.824 0.508 -24.590 1.00 97.69 239 MET A C 1
ATOM 1735 O O . MET A 1 239 ? 5.066 0.139 -25.733 1.00 97.69 239 MET A O 1
ATOM 1739 N N . HIS A 1 240 ? 4.803 1.799 -24.252 1.00 97.50 240 HIS A N 1
ATOM 1740 C CA . HIS A 1 240 ? 4.882 2.895 -25.226 1.00 97.50 240 HIS A CA 1
ATOM 1741 C C . HIS A 1 240 ? 6.241 3.597 -25.248 1.00 97.50 240 HIS A C 1
ATOM 1743 O O . HIS A 1 240 ? 6.556 4.276 -26.222 1.00 97.50 240 HIS A O 1
ATOM 1749 N N . GLY A 1 241 ? 7.050 3.443 -24.196 1.00 97.50 241 GLY A N 1
ATOM 1750 C CA . GLY A 1 241 ? 8.329 4.134 -24.038 1.00 97.50 241 GLY A CA 1
ATOM 1751 C C . GLY A 1 241 ? 9.282 3.961 -25.223 1.00 97.50 241 GLY A C 1
ATOM 1752 O O . GLY A 1 241 ? 9.746 4.979 -25.726 1.00 97.50 241 GLY A O 1
ATOM 1753 N N . PRO A 1 242 ? 9.545 2.735 -25.724 1.00 96.81 242 PRO A N 1
ATOM 1754 C CA . PRO A 1 242 ? 10.434 2.535 -26.872 1.00 96.81 242 PRO A CA 1
ATOM 1755 C C . PRO A 1 242 ? 10.011 3.335 -28.111 1.00 96.81 242 PRO A C 1
ATOM 1757 O O . PRO A 1 242 ? 10.806 4.094 -28.656 1.00 96.81 242 PRO A O 1
ATOM 1760 N N . THR A 1 243 ? 8.732 3.269 -28.485 1.00 98.00 243 THR A N 1
ATOM 1761 C CA . THR A 1 243 ? 8.205 4.023 -29.630 1.00 98.00 243 THR A CA 1
ATOM 1762 C C . THR A 1 243 ? 8.190 5.532 -29.385 1.00 98.00 243 THR A C 1
ATOM 1764 O O . THR A 1 243 ? 8.392 6.310 -30.312 1.00 98.00 243 THR A O 1
ATOM 1767 N N . LEU A 1 244 ? 7.949 5.987 -28.152 1.00 97.94 244 LEU A N 1
ATOM 1768 C CA . LEU A 1 244 ? 8.062 7.411 -27.821 1.00 97.94 244 LEU A CA 1
ATOM 1769 C C . LEU A 1 244 ? 9.513 7.898 -27.969 1.00 97.94 244 LEU A C 1
ATOM 1771 O O . LEU A 1 244 ? 9.729 8.969 -28.532 1.00 97.94 244 LEU A O 1
ATOM 1775 N N . CYS A 1 245 ? 10.501 7.094 -27.568 1.00 97.31 245 CYS A N 1
ATOM 1776 C CA . CYS A 1 245 ? 11.913 7.398 -27.803 1.00 97.31 245 CYS A CA 1
ATOM 1777 C C . CYS A 1 245 ? 12.244 7.486 -29.301 1.00 97.31 245 CYS A C 1
ATOM 1779 O O . CYS A 1 245 ? 12.900 8.435 -29.722 1.00 97.31 245 CYS A O 1
ATOM 1781 N N . GLU A 1 246 ? 11.747 6.553 -30.119 1.00 97.19 246 GLU A N 1
ATOM 1782 C CA . GLU A 1 246 ? 11.901 6.588 -31.586 1.00 97.19 246 GLU A CA 1
ATOM 1783 C C . GLU A 1 246 ? 11.271 7.843 -32.215 1.00 97.19 246 GLU A C 1
ATOM 1785 O O . GLU A 1 246 ? 11.751 8.343 -33.228 1.00 97.19 246 GLU A O 1
ATOM 1790 N N . ARG A 1 247 ? 10.224 8.394 -31.588 1.00 96.56 247 ARG A N 1
ATOM 1791 C CA . ARG A 1 247 ? 9.565 9.652 -31.985 1.00 96.56 247 ARG A CA 1
ATOM 1792 C C .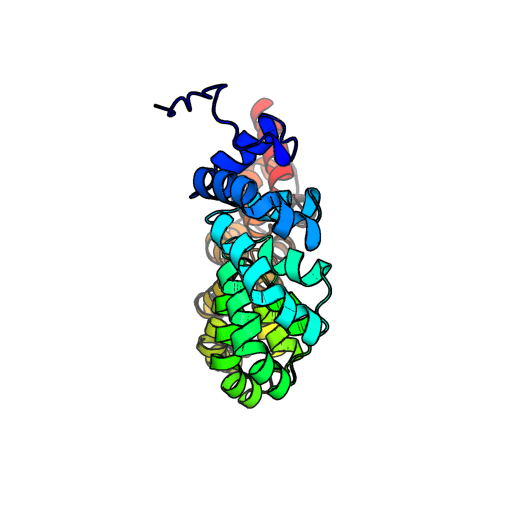 ARG A 1 247 ? 10.229 10.908 -31.403 1.00 96.56 247 ARG A C 1
ATOM 1794 O O . ARG A 1 247 ? 9.679 12.003 -31.521 1.00 96.56 247 ARG A O 1
ATOM 1801 N N . GLY A 1 248 ? 11.395 10.767 -30.775 1.00 96.81 248 GLY A N 1
ATOM 1802 C CA . GLY A 1 248 ? 12.193 11.885 -30.276 1.00 96.81 248 GLY A CA 1
ATOM 1803 C C . GLY A 1 248 ? 11.767 12.430 -28.913 1.00 96.81 248 GLY A C 1
ATOM 1804 O O . GLY A 1 248 ? 12.144 13.553 -28.585 1.00 96.81 248 GLY A O 1
ATOM 1805 N N . TYR A 1 249 ? 10.985 11.690 -28.120 1.00 97.75 249 TYR A N 1
ATOM 1806 C CA . TYR A 1 249 ? 10.794 12.012 -26.702 1.00 97.75 249 TYR A CA 1
ATOM 1807 C C . TYR A 1 249 ? 11.945 11.424 -25.888 1.00 97.75 249 TYR A C 1
ATOM 1809 O O . TYR A 1 249 ? 12.232 10.230 -25.971 1.00 97.75 249 TYR A O 1
ATOM 1817 N N . SER A 1 250 ? 12.605 12.241 -25.073 1.00 97.44 250 SER A N 1
ATOM 1818 C CA . SER A 1 250 ? 13.646 11.748 -24.176 1.00 97.44 250 SER A CA 1
ATOM 1819 C C . SER A 1 250 ? 13.050 10.925 -23.026 1.00 97.44 250 SER A C 1
ATOM 1821 O O . SER A 1 250 ? 11.865 11.010 -22.699 1.00 97.44 250 SER A O 1
ATOM 1823 N N . ARG A 1 251 ? 13.888 10.143 -22.339 1.00 96.94 251 ARG A N 1
ATOM 1824 C CA . ARG A 1 251 ? 13.472 9.437 -21.112 1.00 96.94 251 ARG A CA 1
ATOM 1825 C C . ARG A 1 251 ? 12.993 10.420 -20.043 1.00 96.94 251 ARG A C 1
ATOM 1827 O O . ARG A 1 251 ? 12.006 10.148 -19.369 1.00 96.94 251 ARG A O 1
ATOM 1834 N N . THR A 1 252 ? 13.648 11.577 -19.938 1.00 97.56 252 THR A N 1
ATOM 1835 C CA . THR A 1 252 ? 13.253 12.672 -19.044 1.00 97.56 252 THR A CA 1
ATOM 1836 C C . THR A 1 252 ? 11.869 13.213 -19.395 1.00 97.56 252 THR A C 1
ATOM 1838 O O . THR A 1 252 ? 11.072 13.460 -18.493 1.00 97.56 252 THR A O 1
ATOM 1841 N N . ASP A 1 253 ? 11.537 13.320 -20.684 1.00 97.31 253 ASP A N 1
ATOM 1842 C CA . ASP A 1 253 ? 10.197 13.711 -21.133 1.00 97.31 253 ASP A CA 1
ATOM 1843 C C . ASP A 1 253 ? 9.145 12.684 -20.714 1.00 97.31 253 ASP A C 1
ATOM 1845 O O . ASP A 1 253 ? 8.111 13.040 -20.149 1.00 97.31 253 ASP A O 1
ATOM 1849 N N . ILE A 1 254 ? 9.428 11.397 -20.932 1.00 98.12 254 ILE A N 1
ATOM 1850 C CA . ILE A 1 254 ? 8.531 10.299 -20.551 1.00 98.12 254 ILE A CA 1
ATOM 1851 C C . ILE A 1 254 ? 8.302 10.294 -19.033 1.00 98.12 254 ILE A C 1
ATOM 1853 O O . ILE A 1 254 ? 7.155 10.189 -18.594 1.00 98.12 254 ILE A O 1
ATOM 1857 N N . VAL A 1 255 ? 9.360 10.466 -18.233 1.00 97.94 255 VAL A N 1
ATOM 1858 C CA . VAL A 1 255 ? 9.268 10.585 -16.768 1.00 97.94 255 VAL A CA 1
ATOM 1859 C C . VAL A 1 255 ? 8.418 11.790 -16.376 1.00 97.94 255 VAL A C 1
ATOM 1861 O O . VAL A 1 255 ? 7.489 11.642 -15.588 1.00 97.94 255 VAL A O 1
ATOM 1864 N N . LYS A 1 256 ? 8.669 12.966 -16.963 1.00 97.44 256 LYS A N 1
ATOM 1865 C CA . LYS A 1 256 ? 7.925 14.202 -16.677 1.00 97.44 256 LYS A CA 1
ATOM 1866 C C . LYS A 1 256 ? 6.427 14.069 -16.980 1.00 97.44 256 LYS A C 1
ATOM 1868 O O . LYS A 1 256 ? 5.603 14.619 -16.254 1.00 97.44 256 LYS A O 1
ATOM 1873 N N . ILE A 1 257 ? 6.060 13.325 -18.024 1.00 97.19 257 ILE A N 1
ATOM 1874 C CA . ILE A 1 257 ? 4.656 13.030 -18.350 1.00 97.19 257 ILE A CA 1
ATOM 1875 C C . ILE A 1 257 ? 4.055 12.031 -17.349 1.00 97.19 257 ILE A C 1
ATOM 1877 O O . ILE A 1 257 ? 2.924 12.211 -16.893 1.00 97.19 257 ILE A O 1
ATOM 1881 N N . ALA A 1 258 ? 4.797 10.972 -17.016 1.00 97.19 258 ALA A N 1
ATOM 1882 C CA . ALA A 1 258 ? 4.331 9.878 -16.166 1.00 97.19 258 ALA A CA 1
ATOM 1883 C C . ALA A 1 258 ? 4.205 10.256 -14.684 1.00 97.19 258 ALA A C 1
ATOM 1885 O O . ALA A 1 258 ? 3.388 9.676 -13.968 1.00 97.19 258 ALA A O 1
ATOM 1886 N N . ASP A 1 259 ? 5.010 11.211 -14.227 1.00 95.56 259 ASP A N 1
ATOM 1887 C CA . ASP A 1 259 ? 5.109 11.657 -12.840 1.00 95.56 259 ASP A CA 1
ATOM 1888 C C . ASP A 1 259 ? 3.958 12.592 -12.427 1.00 95.56 259 ASP A C 1
ATOM 1890 O O . ASP A 1 259 ? 4.148 13.699 -11.934 1.00 95.56 259 ASP A O 1
ATOM 1894 N N . ASN A 1 260 ? 2.728 12.154 -12.678 1.00 92.00 260 ASN A N 1
ATOM 1895 C CA . ASN A 1 260 ? 1.508 12.847 -12.294 1.00 92.00 260 ASN A CA 1
ATOM 1896 C C . ASN A 1 260 ? 0.393 11.833 -12.022 1.00 92.00 260 ASN A C 1
ATOM 1898 O O . ASN A 1 260 ? 0.350 10.748 -12.611 1.00 92.00 260 ASN A O 1
ATOM 1902 N N . ASN A 1 261 ? -0.587 12.221 -11.203 1.00 90.50 261 ASN A N 1
ATOM 1903 C CA . ASN A 1 261 ? -1.847 11.483 -11.123 1.00 90.50 261 ASN A CA 1
ATOM 1904 C C . ASN A 1 261 ? -2.512 11.479 -12.512 1.00 90.50 261 ASN A C 1
ATOM 1906 O O . ASN A 1 261 ? -2.871 12.529 -13.048 1.00 90.50 261 ASN A O 1
ATOM 1910 N N . GLY A 1 262 ? -2.657 10.293 -13.109 1.00 92.69 262 GLY A N 1
ATOM 1911 C CA . GLY A 1 262 ? -3.126 10.134 -14.491 1.00 92.69 262 GLY A CA 1
ATOM 1912 C C . GLY A 1 262 ? -2.024 10.104 -15.564 1.00 92.69 262 GLY A C 1
ATOM 1913 O O . GLY A 1 262 ? -2.331 10.192 -16.756 1.00 92.69 262 GLY A O 1
ATOM 1914 N N . GLY A 1 263 ? -0.752 9.958 -15.172 1.00 95.88 263 GLY A N 1
ATOM 1915 C CA . GLY A 1 263 ? 0.393 9.888 -16.087 1.00 95.88 263 GLY A CA 1
ATOM 1916 C C . GLY A 1 263 ? 0.290 8.767 -17.129 1.00 95.88 263 GLY A C 1
ATOM 1917 O O . GLY A 1 263 ? 0.680 8.957 -18.278 1.00 95.88 263 GLY A O 1
ATOM 1918 N N . ALA A 1 264 ? -0.338 7.634 -16.791 1.00 97.12 264 ALA A N 1
ATOM 1919 C CA . ALA A 1 264 ? -0.608 6.552 -17.745 1.00 97.12 264 ALA A CA 1
ATOM 1920 C C . ALA A 1 264 ? -1.490 7.016 -18.918 1.00 97.12 264 ALA A C 1
ATOM 1922 O O . ALA A 1 264 ? -1.214 6.731 -20.083 1.00 97.12 264 ALA A O 1
ATOM 1923 N N . GLN A 1 265 ? -2.557 7.758 -18.613 1.00 97.12 265 GLN A N 1
ATOM 1924 C CA . GLN A 1 265 ? -3.488 8.297 -19.598 1.00 97.12 265 GLN A CA 1
ATOM 1925 C C . GLN A 1 265 ? -2.832 9.407 -20.417 1.00 97.12 265 GLN A C 1
ATOM 1927 O O . GLN A 1 265 ? -3.131 9.528 -21.604 1.00 97.12 265 GLN A O 1
ATOM 1932 N N . ALA A 1 266 ? -1.961 10.210 -19.799 1.00 97.06 266 ALA A N 1
ATOM 1933 C CA . ALA A 1 266 ? -1.190 11.230 -20.497 1.00 97.06 266 ALA A CA 1
ATOM 1934 C C . ALA A 1 266 ? -0.212 10.591 -21.496 1.00 97.06 266 ALA A C 1
ATOM 1936 O O . ALA A 1 266 ? -0.261 10.933 -22.675 1.00 97.06 266 ALA A O 1
ATOM 1937 N N . LEU A 1 267 ? 0.577 9.595 -21.072 1.00 97.69 267 LEU A N 1
ATOM 1938 C CA . LEU A 1 267 ? 1.473 8.836 -21.955 1.00 97.69 267 LEU A CA 1
ATOM 1939 C C . LEU A 1 267 ? 0.722 8.186 -23.114 1.00 97.69 267 LEU A C 1
ATOM 1941 O O . LEU A 1 267 ? 1.143 8.309 -24.261 1.00 97.69 267 LEU A O 1
ATOM 1945 N N . LYS A 1 268 ? -0.416 7.540 -22.835 1.00 97.56 268 LYS A N 1
ATOM 1946 C CA . LYS A 1 268 ? -1.251 6.938 -23.879 1.00 97.56 268 LYS A CA 1
ATOM 1947 C C . LYS A 1 268 ? -1.760 7.987 -24.874 1.00 97.56 268 LYS A C 1
ATOM 1949 O O . LYS A 1 268 ? -1.682 7.764 -26.075 1.00 97.56 268 LYS A O 1
ATOM 1954 N N . ALA A 1 269 ? -2.219 9.146 -24.399 1.00 97.00 269 ALA A N 1
ATOM 1955 C CA . ALA A 1 269 ? -2.684 10.221 -25.275 1.00 97.00 269 ALA A CA 1
ATOM 1956 C C . ALA A 1 269 ? -1.553 10.800 -26.147 1.00 97.00 269 ALA A C 1
ATOM 1958 O O . ALA A 1 269 ? -1.779 11.070 -27.323 1.00 97.00 269 ALA A O 1
ATOM 1959 N N . VAL A 1 270 ? -0.341 10.957 -25.603 1.00 97.50 270 VAL A N 1
ATOM 1960 C CA . VAL A 1 270 ? 0.846 11.365 -26.379 1.00 97.50 270 VAL A CA 1
ATOM 1961 C C . VAL A 1 270 ? 1.216 10.295 -27.407 1.00 97.50 270 VAL A C 1
ATOM 1963 O O . VAL A 1 270 ? 1.502 10.616 -28.556 1.00 97.50 270 VAL A O 1
ATOM 1966 N N . PHE A 1 271 ? 1.154 9.017 -27.038 1.00 97.56 271 PHE A N 1
ATOM 1967 C CA . PHE A 1 271 ? 1.409 7.917 -27.963 1.00 97.56 271 PHE A CA 1
ATOM 1968 C C . PHE A 1 271 ? 0.392 7.869 -29.117 1.00 97.56 271 PHE A C 1
ATOM 1970 O O . PHE A 1 271 ? 0.788 7.698 -30.270 1.00 97.56 271 PHE A O 1
ATOM 1977 N N . GLU A 1 272 ? -0.899 8.045 -28.839 1.00 97.12 272 GLU A N 1
ATOM 1978 C CA . GLU A 1 272 ? -1.964 7.971 -29.851 1.00 97.12 272 GLU A CA 1
ATOM 1979 C C . GLU A 1 272 ? -2.035 9.228 -30.731 1.00 97.12 272 GLU A C 1
ATOM 1981 O O . GLU A 1 272 ? -2.243 9.122 -31.937 1.00 97.12 272 GLU A O 1
ATOM 1986 N N . HIS A 1 273 ? -1.845 10.418 -30.153 1.00 96.31 273 HIS A N 1
ATOM 1987 C CA . HIS A 1 273 ? -2.117 11.691 -30.834 1.00 96.31 273 HIS A CA 1
ATOM 1988 C C . HIS A 1 273 ? -0.891 12.575 -31.070 1.00 96.31 273 HIS A C 1
ATOM 1990 O O . HIS A 1 273 ? -0.994 13.560 -31.801 1.00 96.31 273 HIS A O 1
ATOM 1996 N N . GLY A 1 274 ? 0.265 12.232 -30.496 1.00 95.75 274 GLY A N 1
ATOM 1997 C CA . GLY A 1 274 ? 1.527 12.944 -30.704 1.00 95.75 274 GLY A CA 1
ATOM 1998 C C . GLY A 1 274 ? 1.839 13.186 -32.184 1.00 95.75 274 GLY A C 1
ATOM 1999 O O . GLY A 1 274 ? 2.030 14.342 -32.545 1.00 95.75 274 GLY A O 1
ATOM 2000 N N . PRO A 1 275 ? 1.769 12.168 -33.070 1.00 94.69 275 PRO A N 1
ATOM 2001 C CA . PRO A 1 275 ? 2.036 12.357 -34.498 1.00 94.69 275 PRO A CA 1
ATOM 2002 C C . PRO A 1 275 ? 1.155 13.422 -35.163 1.00 94.69 275 PRO A C 1
ATOM 2004 O O . PRO A 1 275 ? 1.663 14.241 -35.923 1.00 94.69 275 PRO A O 1
ATOM 2007 N N . ALA A 1 276 ? -0.143 13.461 -34.848 1.00 94.81 276 ALA A N 1
ATOM 2008 C CA . ALA A 1 276 ? -1.060 14.459 -35.401 1.00 94.81 276 ALA A CA 1
ATOM 2009 C C . ALA A 1 276 ? -0.751 15.875 -34.885 1.00 94.81 276 ALA A C 1
ATOM 2011 O O . ALA A 1 276 ? -0.810 16.843 -35.641 1.00 94.81 276 ALA A O 1
ATOM 2012 N N . LEU A 1 277 ? -0.380 16.006 -33.606 1.00 94.50 277 LEU A N 1
ATOM 2013 C CA . LEU A 1 277 ? 0.030 17.287 -33.026 1.00 94.50 277 LEU A CA 1
ATOM 2014 C C . LEU A 1 277 ? 1.340 17.793 -33.643 1.00 94.50 277 LEU A C 1
ATOM 2016 O O . LEU A 1 277 ? 1.439 18.978 -33.961 1.00 94.50 277 LEU A O 1
ATOM 2020 N N . THR A 1 278 ? 2.311 16.904 -33.856 1.00 94.75 278 THR A N 1
ATOM 2021 C CA . THR A 1 278 ? 3.577 17.234 -34.519 1.00 94.75 278 THR A CA 1
ATOM 2022 C C . THR A 1 278 ? 3.357 17.630 -35.979 1.00 94.75 278 THR A C 1
ATOM 2024 O O . THR A 1 278 ? 3.906 18.634 -36.422 1.00 94.75 278 THR A O 1
ATOM 2027 N N . GLN A 1 279 ? 2.492 16.920 -36.717 1.00 93.56 279 GLN A N 1
ATOM 2028 C CA . GLN A 1 279 ? 2.101 17.299 -38.085 1.00 93.56 279 GLN A CA 1
ATOM 2029 C C . GLN A 1 279 ? 1.408 18.668 -38.145 1.00 93.56 279 GLN A C 1
ATOM 2031 O O . GLN A 1 279 ? 1.577 19.399 -39.115 1.00 93.56 279 GLN A O 1
ATOM 2036 N N . ALA A 1 280 ? 0.680 19.049 -37.094 1.00 93.56 280 ALA A N 1
ATOM 2037 C CA . ALA A 1 280 ? 0.092 20.379 -36.943 1.00 93.56 280 ALA A CA 1
ATOM 2038 C C . ALA A 1 280 ? 1.077 21.444 -36.410 1.00 93.56 280 ALA A C 1
ATOM 2040 O O . ALA A 1 280 ? 0.652 22.535 -36.026 1.00 93.56 280 ALA A O 1
ATOM 2041 N N . GLY A 1 281 ? 2.379 21.142 -36.362 1.00 94.06 281 GLY A N 1
ATOM 2042 C CA . GLY A 1 281 ? 3.442 22.093 -36.031 1.00 94.06 281 GLY A CA 1
ATOM 2043 C C . GLY A 1 281 ? 3.755 22.248 -34.542 1.00 94.06 281 GLY A C 1
ATOM 2044 O O . GLY A 1 281 ? 4.465 23.181 -34.178 1.00 94.06 281 GLY A O 1
ATOM 2045 N N . ARG A 1 282 ? 3.249 21.377 -33.657 1.00 94.38 282 ARG A N 1
ATOM 2046 C CA . ARG A 1 282 ? 3.653 21.384 -32.239 1.00 94.38 282 ARG A CA 1
ATOM 2047 C C . ARG A 1 282 ? 4.993 20.684 -32.057 1.00 94.38 282 ARG A C 1
ATOM 2049 O O . ARG A 1 282 ? 5.176 19.566 -32.535 1.00 94.38 282 ARG A O 1
ATOM 2056 N N . SER A 1 283 ? 5.903 21.308 -31.316 1.00 95.75 283 SER A N 1
ATOM 2057 C CA . SER A 1 283 ? 7.158 20.658 -30.942 1.00 95.75 283 SER A CA 1
ATOM 2058 C C . SER A 1 283 ? 6.914 19.537 -29.921 1.00 95.75 283 SER A C 1
ATOM 2060 O O . SER A 1 283 ? 5.906 19.530 -29.205 1.00 95.75 283 SER A O 1
ATOM 2062 N N . ASN A 1 284 ? 7.851 18.590 -29.810 1.00 96.06 284 ASN A N 1
ATOM 2063 C CA . ASN A 1 284 ? 7.794 17.579 -28.749 1.00 96.06 284 ASN A CA 1
ATOM 2064 C C . ASN A 1 284 ? 7.789 18.237 -27.363 1.00 96.06 284 ASN A C 1
ATOM 2066 O O . ASN A 1 284 ? 7.036 17.803 -26.494 1.00 96.06 284 ASN A O 1
ATOM 2070 N N . GLU A 1 285 ? 8.543 19.322 -27.180 1.00 96.75 285 GLU A N 1
ATOM 2071 C CA . GLU A 1 285 ? 8.561 20.096 -25.939 1.00 96.75 285 GLU A CA 1
ATOM 2072 C C . GLU A 1 285 ? 7.176 20.666 -25.590 1.00 96.75 285 GLU A C 1
ATOM 2074 O O . GLU A 1 285 ? 6.723 20.530 -24.449 1.00 96.75 285 GLU A O 1
ATOM 2079 N N . ASP A 1 286 ? 6.448 21.223 -26.565 1.00 95.25 286 ASP A N 1
ATOM 2080 C CA . ASP A 1 286 ? 5.075 21.705 -26.357 1.00 95.25 286 ASP A CA 1
ATOM 2081 C C . ASP A 1 286 ? 4.147 20.578 -25.900 1.00 95.25 286 ASP A C 1
ATOM 2083 O O . ASP A 1 286 ? 3.324 20.756 -24.995 1.00 95.25 286 ASP A O 1
ATOM 2087 N N . ILE A 1 287 ? 4.280 19.405 -26.525 1.00 96.00 287 ILE A N 1
ATOM 2088 C CA . ILE A 1 287 ? 3.478 18.226 -26.197 1.00 96.00 287 ILE A CA 1
ATOM 2089 C C . ILE A 1 287 ? 3.806 17.748 -24.780 1.00 96.00 287 ILE A C 1
ATOM 2091 O O . ILE A 1 287 ? 2.884 17.485 -24.012 1.00 96.00 287 ILE A O 1
ATOM 2095 N N . VAL A 1 288 ? 5.083 17.705 -24.391 1.00 96.81 288 VAL A N 1
ATOM 2096 C CA . VAL A 1 288 ? 5.527 17.332 -23.036 1.00 96.81 288 VAL A CA 1
ATOM 2097 C C . VAL A 1 288 ? 5.014 18.324 -21.996 1.00 96.81 288 VAL A C 1
ATOM 2099 O O . VAL A 1 288 ? 4.447 17.919 -20.983 1.00 96.81 288 VAL A O 1
ATOM 2102 N N . ASN A 1 289 ? 5.150 19.627 -22.244 1.00 95.31 289 ASN A N 1
ATOM 2103 C CA . ASN A 1 289 ? 4.689 20.677 -21.332 1.00 95.31 289 ASN A CA 1
ATOM 2104 C C . ASN A 1 289 ? 3.165 20.682 -21.160 1.00 95.31 289 ASN A C 1
ATOM 2106 O O . ASN A 1 289 ? 2.658 21.039 -20.093 1.00 95.31 289 ASN A O 1
ATOM 2110 N N . MET A 1 290 ? 2.426 20.270 -22.191 1.00 93.88 290 MET A N 1
ATOM 2111 C CA . MET A 1 290 ? 0.989 20.036 -22.100 1.00 93.88 290 MET A CA 1
ATOM 2112 C C . MET A 1 290 ? 0.676 18.753 -21.327 1.00 93.88 290 MET A C 1
ATOM 2114 O O . MET A 1 290 ? -0.182 18.775 -20.447 1.00 93.88 290 MET A O 1
ATOM 2118 N N . ALA A 1 291 ? 1.369 17.657 -21.647 1.00 95.25 291 ALA A N 1
ATOM 2119 C CA . ALA A 1 291 ? 1.167 16.316 -21.104 1.00 95.25 291 ALA A CA 1
ATOM 2120 C C . ALA A 1 291 ? 1.536 16.191 -19.616 1.00 95.25 291 ALA A C 1
ATOM 2122 O O . ALA A 1 291 ? 0.913 15.413 -18.900 1.00 95.25 291 ALA A O 1
ATOM 2123 N N . ALA A 1 292 ? 2.483 16.998 -19.139 1.00 93.62 292 ALA A N 1
ATOM 2124 C CA . ALA A 1 292 ? 2.930 17.045 -17.747 1.00 93.62 292 ALA A CA 1
ATOM 2125 C C . ALA A 1 292 ? 1.978 17.803 -16.797 1.00 93.62 292 ALA A C 1
ATOM 2127 O O . ALA A 1 292 ? 2.333 18.073 -15.653 1.00 93.62 292 ALA A O 1
ATOM 2128 N N . ARG A 1 293 ? 0.782 18.194 -17.261 1.00 91.94 293 ARG A N 1
ATOM 2129 C CA . ARG A 1 293 ? -0.243 18.865 -16.446 1.00 91.94 293 ARG A CA 1
ATOM 2130 C C . ARG A 1 293 ? -1.320 17.879 -16.002 1.00 91.94 293 ARG A C 1
ATOM 2132 O O . ARG A 1 293 ? -1.694 16.961 -16.733 1.00 91.94 293 ARG A O 1
ATOM 2139 N N . THR A 1 294 ? -1.916 18.124 -14.840 1.00 82.75 294 THR A N 1
ATOM 2140 C CA . THR A 1 294 ? -3.076 17.354 -14.370 1.00 82.75 294 THR A CA 1
ATOM 2141 C C . THR A 1 294 ? -4.208 17.384 -15.403 1.00 82.75 294 THR A C 1
ATOM 2143 O O . THR A 1 294 ? -4.605 18.443 -15.886 1.00 82.75 294 THR A O 1
ATOM 2146 N N . GLY A 1 295 ? -4.737 16.209 -15.760 1.00 86.50 295 GLY A N 1
ATOM 2147 C CA . GLY A 1 295 ? -5.826 16.082 -16.737 1.00 86.50 295 GLY A CA 1
ATOM 2148 C C . GLY A 1 295 ? -5.412 16.237 -18.209 1.00 86.50 295 GLY A C 1
ATOM 2149 O O . GLY A 1 295 ? -6.287 16.308 -19.078 1.00 86.50 295 GLY A O 1
ATOM 2150 N N . ALA A 1 296 ? -4.110 16.251 -18.523 1.00 89.69 296 ALA A N 1
ATOM 2151 C CA . ALA A 1 296 ? -3.612 16.506 -19.876 1.00 89.69 296 ALA A CA 1
ATOM 2152 C C . ALA A 1 296 ? -4.145 15.552 -20.950 1.00 89.69 296 ALA A C 1
ATOM 2154 O O . ALA A 1 296 ? -4.391 15.977 -22.076 1.00 89.69 296 ALA A O 1
ATOM 2155 N N . ALA A 1 297 ? -4.403 14.288 -20.608 1.00 92.12 297 ALA A N 1
ATOM 2156 C CA . ALA A 1 297 ? -4.930 13.306 -21.554 1.00 92.12 297 ALA A CA 1
ATOM 2157 C C . ALA A 1 297 ? -6.236 13.773 -22.226 1.00 92.12 297 ALA A C 1
ATOM 2159 O O . ALA A 1 297 ? -6.435 13.570 -23.422 1.00 92.12 297 ALA A O 1
ATOM 2160 N N . GLY A 1 298 ? -7.126 14.426 -21.466 1.00 93.00 298 GLY A N 1
ATOM 2161 C CA . GLY A 1 298 ? -8.365 14.986 -22.005 1.00 93.00 298 GLY A CA 1
ATOM 2162 C C . GLY A 1 298 ? -8.121 16.185 -22.921 1.00 93.00 298 GLY A C 1
ATOM 2163 O O . GLY A 1 298 ? -8.810 16.328 -23.926 1.00 93.00 298 GLY A O 1
ATOM 2164 N N . GLN A 1 299 ? -7.126 17.015 -22.605 1.00 91.88 299 GLN A N 1
ATOM 2165 C CA . GLN A 1 299 ? -6.759 18.176 -23.421 1.00 91.88 299 GLN A CA 1
ATOM 2166 C C . GLN A 1 299 ? -6.118 17.754 -24.746 1.00 91.88 299 GLN A C 1
ATOM 2168 O O . GLN A 1 299 ? -6.541 18.222 -25.799 1.00 91.88 299 GLN A O 1
ATOM 2173 N N . ILE A 1 300 ? -5.181 16.803 -24.708 1.00 93.81 300 ILE A N 1
ATOM 2174 C CA . ILE A 1 300 ? -4.527 16.241 -25.898 1.00 93.81 300 ILE A CA 1
ATOM 2175 C C . ILE A 1 300 ? -5.566 15.631 -26.845 1.00 93.81 300 ILE A C 1
ATOM 2177 O O . ILE A 1 300 ? -5.576 15.957 -28.029 1.00 93.81 300 ILE A O 1
ATOM 2181 N N . ARG A 1 301 ? -6.503 14.823 -26.321 1.00 94.06 301 ARG A N 1
ATOM 2182 C CA . ARG A 1 301 ? -7.598 14.245 -27.122 1.00 94.06 301 ARG A CA 1
ATOM 2183 C C . ARG A 1 301 ? -8.483 15.307 -27.770 1.00 94.06 301 ARG A C 1
ATOM 2185 O O . ARG A 1 301 ? -8.819 15.185 -28.943 1.00 94.06 301 ARG A O 1
ATOM 2192 N N . LYS A 1 302 ? -8.853 16.354 -27.025 1.00 92.75 302 LYS A N 1
ATOM 2193 C CA . LYS A 1 302 ? -9.663 17.462 -27.559 1.00 92.75 302 LYS A CA 1
ATOM 2194 C C . LYS A 1 302 ? -8.938 18.200 -28.684 1.00 92.75 302 LYS A C 1
ATOM 2196 O O . LYS A 1 302 ? -9.552 18.462 -29.711 1.00 92.75 302 LYS A O 1
ATOM 2201 N N . MET A 1 303 ? -7.651 18.503 -28.514 1.00 91.75 303 MET A N 1
ATOM 2202 C CA . MET A 1 303 ? -6.862 19.173 -29.554 1.00 91.75 303 MET A CA 1
ATOM 2203 C C . MET A 1 303 ? -6.701 18.297 -30.796 1.00 91.75 303 MET A C 1
ATOM 2205 O O . MET A 1 303 ? -6.883 18.782 -31.907 1.00 91.75 303 MET A O 1
ATOM 2209 N N . ALA A 1 304 ? -6.437 17.001 -30.622 1.00 91.06 304 ALA A N 1
ATOM 2210 C CA . ALA A 1 304 ? -6.348 16.064 -31.737 1.00 91.06 304 ALA A CA 1
ATOM 2211 C C . ALA A 1 304 ? -7.666 15.979 -32.528 1.00 91.06 304 ALA A C 1
ATOM 2213 O O . ALA A 1 304 ? -7.646 16.044 -33.754 1.00 91.06 304 ALA A O 1
ATOM 2214 N N . ALA A 1 305 ? -8.811 15.934 -31.838 1.00 91.50 305 ALA A N 1
ATOM 2215 C CA . ALA A 1 305 ? -10.129 15.933 -32.477 1.00 91.50 305 ALA A CA 1
ATOM 2216 C C . ALA A 1 305 ? -10.428 17.235 -33.250 1.00 91.50 305 ALA A C 1
ATOM 2218 O O . ALA A 1 305 ? -11.076 17.211 -34.294 1.00 91.50 305 ALA A O 1
ATOM 2219 N N . GLN A 1 306 ? -9.944 18.383 -32.763 1.00 91.44 306 GLN A N 1
ATOM 2220 C CA . GLN A 1 306 ? -10.073 19.661 -33.474 1.00 91.44 306 GLN A CA 1
ATOM 2221 C C . GLN A 1 306 ? -9.230 19.712 -34.752 1.00 91.44 306 GLN A C 1
ATOM 2223 O O . GLN A 1 306 ? -9.622 20.385 -35.702 1.00 91.44 306 GLN A O 1
ATOM 2228 N N . LEU A 1 307 ? -8.088 19.020 -34.784 1.00 88.31 307 LEU A N 1
ATOM 2229 C CA . LEU A 1 307 ? -7.245 18.923 -35.976 1.00 88.31 307 LEU A CA 1
ATOM 2230 C C . LEU A 1 307 ? -7.860 17.991 -37.022 1.00 88.31 307 LEU A C 1
ATOM 2232 O O . LEU A 1 307 ? -7.893 18.353 -38.192 1.00 88.31 307 LEU A O 1
ATOM 2236 N N . SER A 1 308 ? -8.419 16.850 -36.605 1.00 81.56 308 SER A N 1
ATOM 2237 C CA . SER A 1 308 ? -9.086 15.919 -37.526 1.00 81.56 308 SER A CA 1
ATOM 2238 C C . SER A 1 308 ? -10.372 16.485 -38.128 1.00 81.56 308 SER A C 1
ATOM 2240 O O . SER A 1 308 ? -10.738 16.105 -39.225 1.00 81.56 308 SER A O 1
ATOM 2242 N N . GLY A 1 309 ? -11.068 17.386 -37.425 1.00 77.38 309 GLY A N 1
ATOM 2243 C CA . GLY A 1 309 ? -12.254 18.066 -37.962 1.00 77.38 309 GLY A CA 1
ATOM 2244 C C . GLY A 1 309 ? -11.948 19.225 -38.918 1.00 77.38 309 GLY A C 1
ATOM 2245 O O . GLY A 1 309 ? -12.879 19.825 -39.447 1.00 77.38 309 GLY A O 1
ATOM 2246 N N . ARG A 1 310 ? -10.670 19.588 -39.092 1.00 61.47 310 ARG A N 1
ATOM 2247 C CA . ARG A 1 310 ? -10.211 20.648 -40.007 1.00 61.47 310 ARG A CA 1
ATOM 2248 C C . ARG A 1 310 ? -9.540 20.105 -41.277 1.00 61.47 310 ARG A C 1
ATOM 2250 O O . ARG A 1 310 ? -9.196 20.917 -42.133 1.00 61.47 310 ARG A O 1
ATOM 2257 N N . GLN A 1 311 ? -9.323 18.791 -41.362 1.00 49.78 311 GLN A N 1
ATOM 2258 C CA . GLN A 1 311 ? -8.815 18.079 -42.541 1.00 49.78 311 GLN A CA 1
ATOM 2259 C C . GLN A 1 311 ? -9.982 17.488 -43.328 1.00 49.78 311 GLN A C 1
ATOM 2261 O O . GLN A 1 311 ? -9.874 17.468 -44.571 1.00 49.78 311 GLN A O 1
#

Organism: Mycetohabitans rhizoxinica (strain DSM 19002 / CIP 109453 / HKI 454) (NCBI:txid882378)

Sequence (311 aa):
MPVTSVYQKDKPFGARLNLSPFECLKIEKHSGGADALEFISNKYDALTQVLSRADILKIACHDCAAHALQAVLDYEQVFRQRGFARADIIKITGNGGGAQALKAVVVHGPTLNECGFSQADIVRIADNIGGAQALKAVLEHGPTLNERDYSGADIVKIAGNGGGARALKAVVMHGPTLCESGYSGADIVKIASNGGGAQALEAVAMHGSTLCERGYCRTDIAKIAGNGGGAQALKAIVMHGPTLCERGYSRTDIVKIADNNGGAQALKAVFEHGPALTQAGRSNEDIVNMAARTGAAGQIRKMAAQLSGRQ